Protein AF-A0A445EVV3-F1 (afdb_monomer)

Mean predicted aligned error: 22.55 Å

Foldseek 3Di:
DDDDDDDPDPPPPDPPPDCDVVNVVVVVVLVVVQVVVVCDDPNDRDPVSVVCVVVVVPPPPPPPPPPPPDDPDDDPPPDDDDDDDDDDDDDDDDPPDDDVVVVVVVVVVVVVVVVVVVVVVVVVVVVVVVVVVVVVVVVVVVVVVVVVVVVVVVVVVVVVVVVVVVVVVVVVVVVVVVVVVVVVVVVPPPPPQDLVNLLVVLVVVVPDPVCSVVSSVVVPPDPVPD

pLDDT: mean 71.68, std 22.66, range [28.17, 97.94]

Radius of gyration: 48.54 Å; Cα contacts (8 Å, |Δi|>4): 22; chains: 1; bounding box: 100×56×133 Å

Solvent-accessible surface area (backbone atoms only — not comparable to full-atom values): 14262 Å² total; per-residue (Å²): 137,85,84,84,76,78,82,78,78,82,84,80,84,81,88,76,88,67,86,43,73,68,57,51,51,53,52,50,50,52,54,51,50,48,58,73,70,59,52,52,66,90,88,41,74,44,75,66,52,60,53,49,58,61,58,61,61,65,75,73,67,67,81,78,79,73,80,76,74,86,70,88,78,75,81,89,76,86,72,84,82,90,83,80,86,84,78,94,67,96,72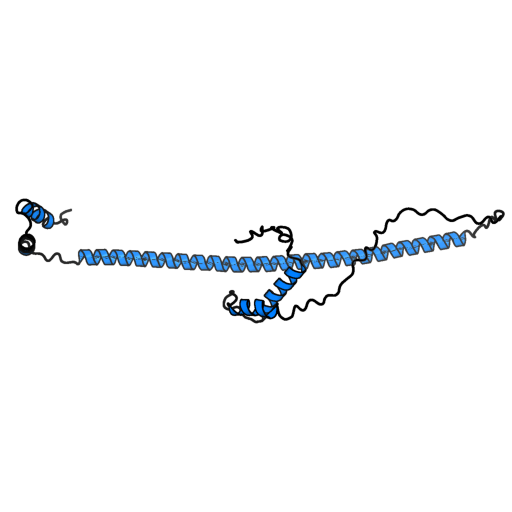,80,88,75,86,74,78,73,61,68,65,62,55,52,52,52,52,50,52,52,48,52,54,50,54,50,52,52,52,54,51,49,53,52,49,51,56,50,50,53,52,52,50,51,52,52,50,52,50,52,55,50,52,50,56,51,50,54,52,52,51,54,51,50,54,52,52,53,53,51,48,54,54,51,54,53,50,53,51,54,51,51,53,51,51,53,51,50,53,52,50,49,55,49,53,62,69,66,53,75,82,84,64,51,74,66,53,54,53,52,49,48,58,74,69,62,54,55,77,90,51,38,63,58,53,50,56,56,76,63,59,70,81,82,83,116

Secondary structure (DSSP, 8-state):
-----------SSSS-----HHHHHHHHHHHHHHHHTT-EETTEE-HHHHHHHHHHTTTS------------PPP------------------------HHHHHHHHHHHHHHHHHHHHHHHHHHHHHHHHHHHHHHHHHHHHHHHHHHHHHHHHHHHHHHHHHHHHHHHHHHHHHHHHHHHHHHHHHS-----HHHHHHHHHHTT--HHHHHHHHHHHT--TT--

Organism: Arachis hypogaea (NCBI:txid3818)

Sequence (226 aa):
MPKKMAFQGDTSIKDNLRWTEEMDAAFLDALIEECSKRNRVDGTFITTAYVNGFECEWNDWQPTTHSTSFVAEESPDLGNSNQSNGTQGNHRGSKRKAPMSGLFDADMERMSKGIQGLTDMLKDGNNYYDKSLDITSKQALTAERQAETIEKQVMLAERQVLIVEEQIQVAKIQAQAVERGITFLEQSRARIYSENDVYNELKKLGVVKEIFWSCYRFLYRDERAK

Structure (mmCIF, N/CA/C/O backbone):
data_AF-A0A445EVV3-F1
#
_entry.id   AF-A0A445EVV3-F1
#
loop_
_atom_site.group_PDB
_atom_site.id
_atom_site.type_symbol
_atom_site.label_atom_id
_atom_site.label_alt_id
_atom_site.label_comp_id
_atom_site.label_asym_id
_atom_site.label_entity_id
_atom_site.label_seq_id
_atom_site.pdbx_PDB_ins_code
_atom_site.Cartn_x
_atom_site.Cartn_y
_atom_site.Cartn_z
_atom_site.occupancy
_atom_site.B_iso_or_equiv
_atom_site.auth_seq_id
_atom_site.auth_comp_id
_atom_site.auth_asym_id
_atom_site.auth_atom_id
_atom_site.pdbx_PDB_model_num
ATOM 1 N N . MET A 1 1 ? -35.847 -42.399 -28.436 1.00 38.97 1 MET A N 1
ATOM 2 C CA . MET A 1 1 ? -34.442 -42.858 -28.499 1.00 38.97 1 MET A CA 1
ATOM 3 C C . MET A 1 1 ? -33.547 -41.654 -28.752 1.00 38.97 1 MET A C 1
ATOM 5 O O . MET A 1 1 ? -33.686 -41.067 -29.817 1.00 38.97 1 MET A O 1
ATOM 9 N N . PRO A 1 2 ? -32.697 -41.228 -27.806 1.00 37.28 2 PRO A N 1
ATOM 10 C CA . PRO A 1 2 ? -31.764 -40.137 -28.051 1.00 37.28 2 PRO A CA 1
ATOM 11 C C . PRO A 1 2 ? -30.450 -40.686 -28.623 1.00 37.28 2 PRO A C 1
ATOM 13 O O . PRO A 1 2 ? -29.825 -41.577 -28.048 1.00 37.28 2 PRO A O 1
ATOM 16 N N . LYS A 1 3 ? -30.040 -40.157 -29.779 1.00 45.31 3 LYS A N 1
ATOM 17 C CA . LYS A 1 3 ? -28.716 -40.388 -30.365 1.00 45.31 3 LYS A CA 1
ATOM 18 C C . LYS A 1 3 ? -27.689 -39.657 -29.495 1.00 45.31 3 LYS A C 1
ATOM 20 O O . LYS A 1 3 ? -27.696 -38.434 -29.416 1.00 45.31 3 LYS A O 1
ATOM 25 N N . LYS A 1 4 ? -26.832 -40.426 -28.828 1.00 42.56 4 LYS A N 1
ATOM 26 C CA . LYS A 1 4 ? -25.660 -39.959 -28.084 1.00 42.56 4 LYS A CA 1
ATOM 27 C C . LYS A 1 4 ? -24.643 -39.431 -29.103 1.00 42.56 4 LYS A C 1
ATOM 29 O O . LYS A 1 4 ? -23.998 -40.230 -29.775 1.00 42.56 4 LYS A O 1
ATOM 34 N N . MET A 1 5 ? -24.545 -38.114 -29.271 1.00 44.03 5 MET A N 1
ATOM 35 C CA . MET A 1 5 ? -23.417 -37.511 -29.983 1.00 44.03 5 MET A CA 1
ATOM 36 C C . MET A 1 5 ? -22.302 -37.266 -28.973 1.00 44.03 5 MET A C 1
ATOM 38 O O . MET A 1 5 ? -22.495 -36.595 -27.961 1.00 44.03 5 MET A O 1
ATOM 42 N N . ALA A 1 6 ? -21.176 -37.929 -29.215 1.00 39.84 6 ALA A N 1
ATOM 43 C CA . ALA A 1 6 ? -19.968 -37.809 -28.428 1.00 39.84 6 ALA A CA 1
ATOM 44 C C . ALA A 1 6 ? -19.441 -36.373 -28.511 1.00 39.84 6 ALA A C 1
ATOM 46 O O . ALA A 1 6 ? -19.349 -35.790 -29.589 1.00 39.84 6 ALA A O 1
ATOM 47 N N . PHE A 1 7 ? -19.105 -35.829 -27.348 1.00 37.31 7 PHE A N 1
ATOM 48 C CA . PHE A 1 7 ? -18.349 -34.601 -27.192 1.00 37.31 7 PHE A CA 1
ATOM 49 C C . PHE A 1 7 ? -16.914 -34.897 -27.648 1.00 37.31 7 PHE A C 1
ATOM 51 O O . PHE A 1 7 ? -16.114 -35.437 -26.884 1.00 37.31 7 PHE A O 1
ATOM 58 N N . GLN A 1 8 ? -16.616 -34.635 -28.921 1.00 39.38 8 GLN A N 1
ATOM 59 C CA . GLN A 1 8 ? -15.243 -34.571 -29.402 1.00 39.38 8 GLN A CA 1
ATOM 60 C C . GLN A 1 8 ? -14.681 -33.257 -28.852 1.00 39.38 8 GLN A C 1
ATOM 62 O O . GLN A 1 8 ? -15.037 -32.174 -29.309 1.00 39.38 8 GLN A O 1
ATOM 67 N N . GLY A 1 9 ? -13.904 -33.351 -27.776 1.00 37.78 9 GLY A N 1
ATOM 68 C CA . GLY A 1 9 ? -13.177 -32.209 -27.255 1.00 37.78 9 GLY A CA 1
ATOM 69 C C . GLY A 1 9 ? -12.113 -31.799 -28.261 1.00 37.78 9 GLY A C 1
ATOM 70 O O . GLY A 1 9 ? -11.057 -32.421 -28.310 1.00 37.78 9 GLY A O 1
ATOM 71 N N . ASP A 1 10 ? -12.362 -30.725 -29.006 1.00 41.31 10 ASP A N 1
ATOM 72 C CA . ASP A 1 10 ? -11.294 -29.943 -29.628 1.00 41.31 10 ASP A CA 1
ATOM 73 C C . ASP A 1 10 ? -10.604 -29.119 -28.531 1.00 41.31 10 ASP A C 1
ATOM 75 O O . ASP A 1 10 ? -10.700 -27.896 -28.433 1.00 41.31 10 ASP A O 1
ATOM 79 N N . THR A 1 11 ? -9.915 -29.817 -27.630 1.00 50.28 11 THR A N 1
ATOM 80 C CA . THR A 1 11 ? -8.940 -29.222 -26.719 1.00 50.28 11 THR A CA 1
ATOM 81 C C . THR A 1 11 ? -7.622 -29.089 -27.471 1.00 50.28 11 THR A C 1
ATOM 83 O O . THR A 1 11 ? -6.703 -29.877 -27.262 1.00 50.28 11 THR A O 1
ATOM 86 N N . SER A 1 12 ? -7.536 -28.150 -28.416 1.00 51.56 12 SER A N 1
ATOM 87 C CA . SER A 1 12 ? -6.250 -27.860 -29.071 1.00 51.56 12 SER A CA 1
ATOM 88 C C . SER A 1 12 ? -6.103 -26.441 -29.633 1.00 51.56 12 SER A C 1
ATOM 90 O O . SER A 1 12 ? -5.213 -26.184 -30.432 1.00 51.56 12 SER A O 1
ATOM 92 N N . ILE A 1 13 ? -6.941 -25.486 -29.215 1.00 50.12 13 ILE A N 1
ATOM 93 C CA . ILE A 1 13 ? -6.747 -24.060 -29.548 1.00 50.12 13 ILE A CA 1
ATOM 94 C C . ILE A 1 13 ? -7.147 -23.193 -28.346 1.00 50.12 13 ILE A C 1
ATOM 96 O O . ILE A 1 13 ? -8.030 -22.347 -28.437 1.00 50.12 13 ILE A O 1
ATOM 100 N N . LYS A 1 14 ? -6.581 -23.459 -27.164 1.00 50.00 14 LYS A N 1
ATOM 101 C CA . LYS A 1 14 ? -6.832 -22.619 -25.976 1.00 50.00 14 LYS A CA 1
ATOM 102 C C . LYS A 1 14 ? -5.596 -22.000 -25.334 1.00 50.00 14 LYS A C 1
ATOM 104 O O . LYS A 1 14 ? -5.765 -21.105 -24.519 1.00 50.00 14 LYS A O 1
ATOM 109 N N . ASP A 1 15 ? -4.390 -22.344 -25.782 1.00 52.28 15 ASP A N 1
ATOM 110 C CA . ASP A 1 15 ? -3.184 -22.009 -25.014 1.00 52.28 15 ASP A CA 1
ATOM 111 C C . ASP A 1 15 ? -2.151 -21.169 -25.774 1.00 52.28 15 ASP A C 1
ATOM 113 O O . ASP A 1 15 ? -0.963 -21.352 -25.561 1.00 52.28 15 ASP A O 1
ATOM 117 N N . ASN A 1 16 ? -2.554 -20.232 -26.642 1.00 53.59 16 ASN A N 1
ATOM 118 C CA . ASN A 1 16 ? -1.587 -19.314 -27.273 1.00 53.59 16 ASN A CA 1
ATOM 119 C C . ASN A 1 16 ? -2.042 -17.844 -27.348 1.00 53.59 16 ASN A C 1
ATOM 121 O O . ASN A 1 16 ? -1.585 -17.106 -28.217 1.00 53.59 16 ASN A O 1
ATOM 125 N N . LEU A 1 17 ? -2.888 -17.373 -26.426 1.00 55.44 17 LEU A N 1
ATOM 126 C CA . LEU A 1 17 ? -3.023 -15.929 -26.185 1.00 55.44 17 LEU A CA 1
ATOM 127 C C . LEU A 1 17 ? -1.813 -15.462 -25.368 1.00 55.44 17 LEU A C 1
ATOM 129 O O . LEU A 1 17 ? -1.869 -15.303 -24.151 1.00 55.44 17 LEU A O 1
ATOM 133 N N . ARG A 1 18 ? -0.675 -15.318 -26.052 1.00 60.75 18 ARG A N 1
ATOM 134 C CA . ARG A 1 18 ? 0.481 -14.616 -25.499 1.00 60.75 18 ARG A CA 1
ATOM 135 C C . ARG A 1 18 ? 0.190 -13.128 -25.607 1.00 60.75 18 ARG A C 1
ATOM 137 O O . ARG A 1 18 ? -0.011 -12.630 -26.708 1.00 60.75 18 ARG A O 1
ATOM 144 N N . TRP A 1 19 ? 0.171 -12.458 -24.461 1.00 55.28 19 TRP A N 1
ATOM 145 C CA . TRP A 1 19 ? 0.187 -11.002 -24.364 1.00 55.28 19 TRP A CA 1
ATOM 146 C C . TRP A 1 19 ? 1.309 -10.470 -25.262 1.00 55.28 19 TRP A C 1
ATOM 148 O O . TRP A 1 19 ? 2.474 -10.830 -25.065 1.00 55.28 19 TRP A O 1
ATOM 158 N N . THR A 1 20 ? 0.961 -9.720 -26.303 1.00 70.06 20 THR A N 1
ATOM 159 C CA . THR A 1 20 ? 1.952 -9.119 -27.200 1.00 70.06 20 THR A CA 1
ATOM 160 C C . THR A 1 20 ? 2.382 -7.766 -26.647 1.00 70.06 20 THR A C 1
ATOM 162 O O . THR A 1 20 ? 1.644 -7.125 -25.903 1.00 70.06 20 THR A O 1
ATOM 165 N N . GLU A 1 21 ? 3.581 -7.311 -27.004 1.00 64.50 21 GLU A N 1
ATOM 166 C CA . GLU A 1 21 ? 4.061 -5.973 -26.617 1.00 64.50 21 GLU A CA 1
ATOM 167 C C . GLU A 1 21 ? 3.134 -4.866 -27.144 1.00 64.50 21 GLU A C 1
ATOM 169 O O . GLU A 1 21 ? 2.972 -3.827 -26.515 1.00 64.50 21 GLU A O 1
ATOM 174 N N . GLU A 1 22 ? 2.451 -5.126 -28.259 1.00 66.06 22 GLU A N 1
ATOM 175 C CA . GLU A 1 22 ? 1.433 -4.244 -28.830 1.00 66.06 22 GLU A CA 1
ATOM 176 C C . GLU A 1 22 ? 0.169 -4.177 -27.959 1.00 66.06 22 GLU A C 1
ATOM 178 O O . GLU A 1 22 ? -0.385 -3.096 -27.771 1.00 66.06 22 GLU A O 1
ATOM 183 N N . MET A 1 23 ? -0.259 -5.305 -27.374 1.00 74.81 23 MET A N 1
ATOM 184 C CA . MET A 1 23 ? -1.349 -5.332 -26.388 1.00 74.81 23 MET A CA 1
ATOM 185 C C . MET A 1 23 ? -0.952 -4.593 -25.107 1.00 74.81 23 MET A C 1
ATOM 187 O O . MET A 1 23 ? -1.781 -3.909 -24.514 1.00 74.81 23 MET A O 1
ATOM 191 N N . ASP A 1 24 ? 0.316 -4.697 -24.700 1.00 75.19 24 ASP A N 1
ATOM 192 C CA . ASP A 1 24 ? 0.836 -4.000 -23.524 1.00 75.19 24 ASP A CA 1
ATOM 193 C C . ASP A 1 24 ? 0.872 -2.482 -23.732 1.00 75.19 24 ASP A C 1
ATOM 195 O O . ASP A 1 24 ? 0.381 -1.726 -22.897 1.00 75.19 24 ASP A O 1
ATOM 199 N N . ALA A 1 25 ? 1.368 -2.035 -24.888 1.00 70.88 25 ALA A N 1
ATOM 200 C CA . ALA A 1 25 ? 1.388 -0.625 -25.258 1.00 70.88 25 ALA A CA 1
ATOM 201 C C . ALA A 1 25 ? -0.030 -0.040 -25.339 1.00 70.88 25 ALA A C 1
ATOM 203 O O . ALA A 1 25 ? -0.296 0.999 -24.740 1.00 70.88 25 ALA A O 1
ATOM 204 N N . ALA A 1 26 ? -0.961 -0.743 -25.995 1.00 71.69 26 ALA A N 1
ATOM 205 C CA . ALA A 1 26 ? -2.350 -0.303 -26.106 1.00 71.69 26 ALA A CA 1
ATOM 206 C C . ALA A 1 26 ? -3.049 -0.222 -24.737 1.00 71.69 26 ALA A C 1
ATOM 208 O O . ALA A 1 26 ? -3.780 0.729 -24.459 1.00 71.69 26 ALA A O 1
ATOM 209 N N . PHE A 1 27 ? -2.785 -1.185 -23.850 1.00 75.06 27 PHE A N 1
ATOM 210 C CA . PHE A 1 27 ? -3.336 -1.190 -22.498 1.00 75.06 27 PHE A CA 1
ATOM 211 C C . PHE A 1 27 ? -2.772 -0.050 -21.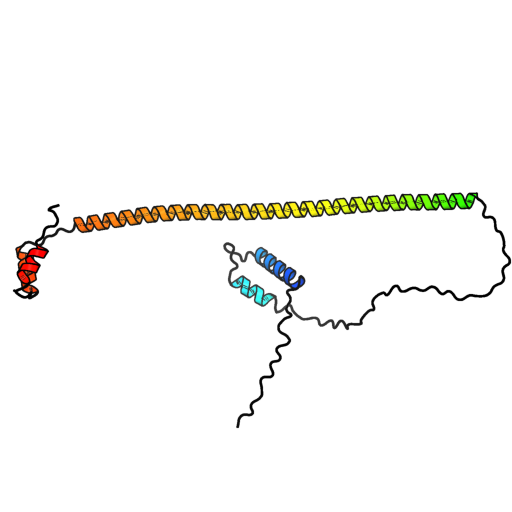637 1.00 75.06 27 PHE A C 1
ATOM 213 O O . PHE A 1 27 ? -3.513 0.611 -20.905 1.00 75.06 27 PHE A O 1
ATOM 220 N N . LEU A 1 28 ? -1.468 0.218 -21.739 1.00 78.50 28 LEU A N 1
ATOM 221 C CA . LEU A 1 28 ? -0.821 1.326 -21.038 1.00 78.50 28 LEU A CA 1
ATOM 222 C C . LEU A 1 28 ? -1.315 2.684 -21.546 1.00 78.50 28 LEU A C 1
ATOM 224 O O . LEU A 1 28 ? -1.622 3.553 -20.728 1.00 78.50 28 LEU A O 1
ATOM 228 N N . ASP A 1 29 ? -1.469 2.849 -22.858 1.00 75.00 29 ASP A N 1
ATOM 229 C CA . ASP A 1 29 ? -1.995 4.077 -23.455 1.00 75.00 29 ASP A CA 1
ATOM 230 C C . ASP A 1 29 ? -3.448 4.331 -23.027 1.00 75.00 29 ASP A C 1
ATOM 232 O O . ASP A 1 29 ? -3.777 5.443 -22.607 1.00 75.00 29 ASP A O 1
ATOM 236 N N . ALA A 1 30 ? -4.291 3.292 -22.993 1.00 69.94 30 ALA A N 1
ATOM 237 C CA . ALA A 1 30 ? -5.662 3.385 -22.488 1.00 69.94 30 ALA A CA 1
ATOM 238 C C . ALA A 1 30 ? -5.711 3.787 -21.000 1.00 69.94 30 ALA A C 1
ATOM 240 O O . ALA A 1 30 ? -6.517 4.632 -20.592 1.00 69.94 30 ALA A O 1
ATOM 241 N N . LEU A 1 31 ? -4.812 3.239 -20.172 1.00 69.25 31 LEU A N 1
ATOM 242 C CA . LEU A 1 31 ? -4.709 3.612 -18.758 1.00 69.25 31 LEU A CA 1
ATOM 243 C C . LEU A 1 31 ? -4.242 5.059 -18.570 1.00 69.25 31 LEU A C 1
ATOM 245 O O . LEU A 1 31 ? -4.738 5.747 -17.672 1.00 69.25 31 LEU A O 1
ATOM 249 N N . ILE A 1 32 ? -3.306 5.531 -19.395 1.00 72.38 32 ILE A N 1
ATOM 250 C CA . ILE A 1 32 ? -2.818 6.915 -19.382 1.00 72.38 32 ILE A CA 1
ATOM 251 C C . ILE A 1 32 ? -3.933 7.873 -19.823 1.00 72.38 32 ILE A C 1
ATOM 253 O O . ILE A 1 32 ? -4.143 8.912 -19.187 1.00 72.38 32 ILE A O 1
ATOM 257 N N . GLU A 1 33 ? -4.697 7.513 -20.852 1.00 69.00 33 GLU A N 1
ATOM 258 C CA . GLU A 1 33 ? -5.806 8.324 -21.347 1.00 69.00 33 GLU A CA 1
ATOM 259 C C . GLU A 1 33 ? -6.918 8.465 -20.294 1.00 69.00 33 GLU A C 1
ATOM 261 O O . GLU A 1 33 ? -7.370 9.580 -20.015 1.00 69.00 33 GLU A O 1
ATOM 266 N N . GLU A 1 34 ? -7.292 7.387 -19.601 1.00 63.00 34 GLU A N 1
ATOM 267 C CA . GLU A 1 34 ? -8.275 7.451 -18.509 1.00 63.00 34 GLU A CA 1
ATOM 268 C C . GLU A 1 34 ? -7.762 8.226 -17.279 1.00 63.00 34 GLU A C 1
ATOM 270 O O . GLU A 1 34 ? -8.547 8.867 -16.571 1.00 63.00 34 GLU A O 1
ATOM 275 N N . CYS A 1 35 ? -6.444 8.262 -17.036 1.00 59.28 35 C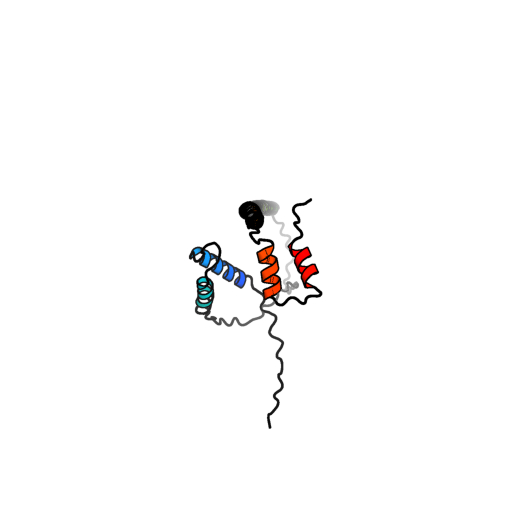YS A N 1
ATOM 276 C CA . CYS A 1 35 ? -5.865 9.178 -16.042 1.00 59.28 35 CYS A CA 1
ATOM 277 C C . CYS A 1 35 ? -6.071 10.641 -16.439 1.00 59.28 35 CYS A C 1
ATOM 279 O O . CYS A 1 35 ? -6.417 11.471 -15.594 1.00 59.28 35 CYS A O 1
ATOM 281 N N . SER A 1 36 ? -5.860 10.953 -17.720 1.00 62.12 36 SER A N 1
ATOM 282 C CA . SER A 1 36 ? -5.966 12.312 -18.258 1.00 62.12 36 SER A CA 1
ATOM 283 C C . SER A 1 36 ? -7.408 12.835 -18.260 1.00 62.12 36 SER A C 1
ATOM 285 O O . SER A 1 36 ? -7.636 14.019 -18.011 1.00 62.12 36 SER A O 1
ATOM 287 N N . LYS A 1 37 ? -8.392 11.936 -18.411 1.00 62.97 37 LYS A N 1
ATOM 288 C CA . LYS A 1 37 ? -9.833 12.234 -18.329 1.00 62.97 37 LYS A CA 1
ATOM 289 C C . LYS A 1 37 ? -10.328 12.514 -16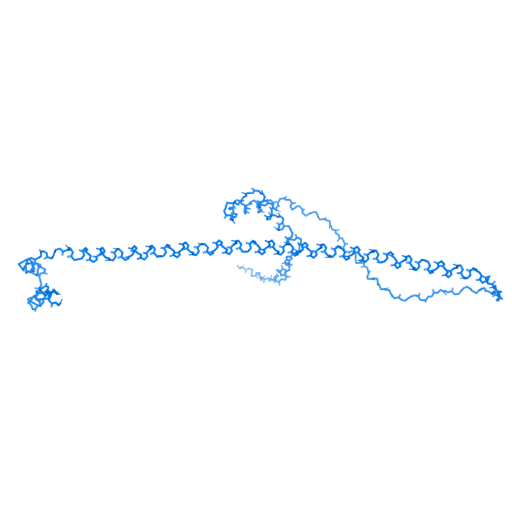.903 1.00 62.97 37 LYS A C 1
ATOM 291 O O . LYS A 1 37 ? -11.501 12.819 -16.711 1.00 62.97 37 LYS A O 1
ATOM 296 N N . ARG A 1 38 ? -9.442 12.465 -15.894 1.00 54.75 38 ARG A N 1
ATOM 297 C CA . ARG A 1 38 ? -9.728 12.774 -14.479 1.00 54.75 38 ARG A CA 1
ATOM 298 C C . ARG A 1 38 ? -10.879 11.939 -13.891 1.00 54.75 38 ARG A C 1
ATOM 300 O O . ARG A 1 38 ? -11.492 12.345 -12.908 1.00 54.75 38 ARG A O 1
ATOM 307 N N . ASN A 1 39 ? -11.107 10.730 -14.412 1.00 51.91 39 ASN A N 1
ATOM 308 C CA . ASN A 1 39 ? -12.051 9.734 -13.874 1.00 51.91 39 ASN A CA 1
ATOM 309 C C . ASN A 1 39 ? -11.510 9.005 -12.629 1.00 51.91 39 ASN A C 1
ATOM 311 O O . ASN A 1 39 ? -11.837 7.849 -12.350 1.00 51.91 39 ASN A O 1
ATOM 315 N N . ARG A 1 40 ? -10.655 9.689 -11.866 1.00 53.03 40 ARG A N 1
ATOM 316 C CA . ARG A 1 40 ? -10.054 9.196 -10.633 1.00 53.03 40 ARG A CA 1
ATOM 317 C C . ARG A 1 40 ? -10.523 10.088 -9.497 1.00 53.03 40 ARG A C 1
ATOM 319 O O . ARG A 1 40 ? -10.050 11.214 -9.349 1.00 53.03 40 ARG A O 1
ATOM 326 N N . VAL A 1 41 ? -11.447 9.572 -8.695 1.00 43.91 41 VAL A N 1
ATOM 327 C CA . VAL A 1 41 ? -11.689 10.100 -7.353 1.00 43.91 41 VAL A CA 1
ATOM 328 C C . VAL A 1 41 ? -10.838 9.251 -6.417 1.00 43.91 41 VAL A C 1
ATOM 330 O O . VAL A 1 41 ? -11.000 8.037 -6.346 1.00 43.91 41 VAL A O 1
ATOM 333 N N . ASP A 1 42 ? -9.877 9.896 -5.759 1.00 44.66 42 ASP A N 1
ATOM 334 C CA . ASP A 1 42 ? -9.089 9.312 -4.666 1.00 44.66 42 ASP A CA 1
ATOM 335 C C . ASP A 1 42 ? -8.235 8.078 -5.033 1.00 44.66 42 ASP A C 1
ATOM 337 O O . ASP A 1 42 ? -8.089 7.126 -4.273 1.00 44.66 42 ASP A O 1
ATOM 341 N N . GLY A 1 43 ? -7.668 8.071 -6.246 1.00 53.28 43 GLY A N 1
ATOM 342 C CA . GLY A 1 43 ? -6.757 7.006 -6.689 1.00 53.28 43 GLY A CA 1
ATOM 343 C C . GLY A 1 43 ? -7.443 5.699 -7.098 1.00 53.28 43 GLY A C 1
ATOM 344 O O . GLY A 1 43 ? -6.753 4.762 -7.491 1.00 53.28 43 GLY A O 1
ATOM 345 N N . THR A 1 44 ? -8.778 5.653 -7.087 1.00 46.69 44 THR A N 1
ATOM 346 C CA . THR A 1 44 ? -9.565 4.503 -7.547 1.00 46.69 44 THR A CA 1
ATOM 347 C C . THR A 1 44 ? -10.360 4.889 -8.795 1.00 46.69 44 THR A C 1
ATOM 349 O O . THR A 1 44 ? -11.006 5.939 -8.838 1.00 46.69 44 THR A O 1
ATOM 352 N N . PHE A 1 45 ? -10.299 4.062 -9.841 1.00 53.06 45 PHE A N 1
ATOM 353 C CA . PHE A 1 45 ? -11.136 4.241 -11.026 1.00 53.06 45 PHE A CA 1
ATOM 354 C C . PHE A 1 45 ? -12.597 3.954 -10.664 1.00 53.06 45 PHE A C 1
ATOM 356 O O . PHE A 1 45 ? -12.918 2.896 -10.122 1.00 53.06 45 PHE A O 1
ATOM 363 N N . ILE A 1 46 ? -13.487 4.907 -10.936 1.00 51.00 46 ILE A N 1
ATOM 364 C CA . ILE A 1 46 ? -14.923 4.748 -10.674 1.00 51.00 46 ILE A CA 1
ATOM 365 C C . ILE A 1 46 ? -15.482 3.723 -11.676 1.00 51.00 46 ILE A C 1
ATOM 367 O O . ILE A 1 46 ? -14.976 3.606 -12.788 1.00 51.00 46 ILE A O 1
ATOM 371 N N . THR A 1 47 ? -16.537 2.984 -11.321 1.00 52.88 47 THR A N 1
ATOM 372 C CA . THR A 1 47 ? -17.161 1.935 -12.157 1.00 52.88 47 THR A CA 1
ATOM 373 C C . THR A 1 47 ? -17.486 2.388 -13.592 1.00 52.88 47 THR A C 1
ATOM 375 O O . THR A 1 47 ? -17.459 1.579 -14.512 1.00 52.88 47 THR A O 1
ATOM 378 N N . THR A 1 48 ? -17.713 3.685 -13.812 1.00 55.22 48 THR A N 1
ATOM 379 C CA . THR A 1 48 ? -17.891 4.297 -15.139 1.00 55.22 48 THR A CA 1
ATOM 380 C C . THR A 1 48 ? -16.645 4.233 -16.034 1.00 55.22 48 THR A C 1
ATOM 382 O O . THR A 1 48 ? -16.791 4.110 -17.243 1.00 55.22 48 THR A O 1
ATOM 385 N N . ALA A 1 49 ? -15.431 4.243 -15.476 1.00 51.06 49 ALA A N 1
ATOM 386 C CA . ALA A 1 49 ? -14.183 4.086 -16.233 1.00 51.06 49 ALA A CA 1
ATOM 387 C C . ALA A 1 49 ? -14.025 2.662 -16.800 1.00 51.06 49 ALA A C 1
ATOM 389 O O . ALA A 1 49 ? -13.557 2.489 -17.920 1.00 51.06 49 ALA A O 1
ATOM 390 N N . TYR A 1 50 ? -14.489 1.644 -16.065 1.00 52.59 50 TYR A N 1
ATOM 391 C CA . TYR A 1 50 ? -14.496 0.258 -16.545 1.00 52.59 50 TYR A CA 1
ATOM 392 C C . TYR A 1 50 ? -15.520 0.034 -17.665 1.00 52.59 50 TYR A C 1
ATOM 394 O O . TYR A 1 50 ? -15.233 -0.693 -18.608 1.00 52.59 50 TYR A O 1
ATOM 402 N N . VAL A 1 51 ? -16.693 0.674 -17.587 1.00 56.25 51 VAL A N 1
ATOM 403 C CA . VAL A 1 51 ? -17.729 0.590 -18.634 1.00 56.25 51 VAL A CA 1
ATOM 404 C C . VAL A 1 51 ? -17.275 1.302 -19.912 1.00 56.25 51 VAL A C 1
ATOM 406 O O . VAL A 1 51 ? -17.409 0.743 -20.994 1.00 56.25 51 VAL A O 1
ATOM 409 N N . ASN A 1 52 ? -16.645 2.475 -19.793 1.00 53.59 52 ASN A N 1
ATOM 410 C CA . ASN A 1 52 ? -16.116 3.204 -20.948 1.00 53.59 52 ASN A CA 1
ATOM 411 C C . ASN A 1 52 ? -14.924 2.486 -21.604 1.00 53.59 52 ASN A C 1
ATOM 413 O O . ASN A 1 52 ? -14.844 2.450 -22.827 1.00 53.59 52 ASN A O 1
ATOM 417 N N . GLY A 1 53 ? -14.028 1.874 -20.819 1.00 51.97 53 GLY A N 1
ATOM 418 C CA . GLY A 1 53 ? -12.938 1.050 -21.359 1.00 51.97 53 GLY A CA 1
ATOM 419 C C . GLY A 1 53 ? -13.451 -0.167 -22.136 1.00 51.97 53 GLY 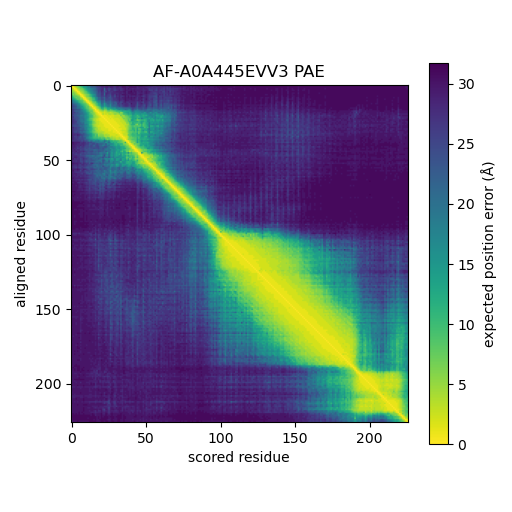A C 1
ATOM 420 O O . GLY A 1 53 ? -12.891 -0.522 -23.164 1.00 51.97 53 GLY A O 1
ATOM 421 N N . PHE A 1 54 ? -14.570 -0.753 -21.700 1.00 49.56 54 PHE A N 1
ATOM 422 C CA . PHE A 1 54 ? -15.186 -1.898 -22.374 1.00 49.56 54 PHE A CA 1
ATOM 423 C C . PHE A 1 54 ? -16.004 -1.507 -23.623 1.00 49.56 54 PHE A C 1
ATOM 425 O O . PHE A 1 54 ? -16.075 -2.289 -24.569 1.00 49.56 54 PHE A O 1
ATOM 432 N N . GLU A 1 55 ? -16.617 -0.314 -23.655 1.00 46.22 55 GLU A N 1
ATOM 433 C CA . GLU A 1 55 ? -17.442 0.156 -24.787 1.00 46.22 55 GLU A CA 1
ATOM 434 C C . GLU A 1 55 ? -16.652 0.874 -25.899 1.00 46.22 55 GLU A C 1
ATOM 436 O O . GLU A 1 55 ? -17.047 0.798 -27.067 1.00 46.22 55 GLU A O 1
ATOM 441 N N . CYS A 1 56 ? -15.536 1.542 -25.578 1.00 47.47 56 CYS A N 1
ATOM 442 C CA . CYS A 1 56 ? -14.703 2.234 -26.571 1.00 47.47 56 CYS A CA 1
ATOM 443 C C . CYS A 1 56 ? -13.845 1.264 -27.406 1.00 47.47 56 CYS A C 1
ATOM 445 O O . CYS A 1 56 ? -13.609 1.521 -28.583 1.00 47.47 56 CYS A O 1
ATOM 447 N N . GLU A 1 57 ? -13.411 0.136 -26.831 1.00 43.16 57 GLU A N 1
ATOM 448 C CA . GLU A 1 57 ? -12.456 -0.788 -27.469 1.00 43.16 57 GLU A CA 1
ATOM 449 C C . GLU A 1 57 ? -13.102 -1.738 -28.498 1.00 43.16 57 GLU A C 1
ATOM 451 O O . GLU A 1 57 ? -12.431 -2.239 -29.398 1.00 43.16 57 GLU A O 1
ATOM 456 N N . TRP A 1 58 ? -14.420 -1.957 -28.428 1.00 43.78 58 TRP A N 1
ATOM 457 C CA . TRP A 1 58 ? -15.104 -2.925 -29.300 1.00 43.78 58 TRP A CA 1
ATOM 458 C C . TRP A 1 58 ? -15.718 -2.347 -30.582 1.00 43.78 58 TRP A C 1
ATOM 460 O O . TRP A 1 58 ? -16.035 -3.117 -31.487 1.00 43.78 58 TRP A O 1
ATOM 470 N N . ASN A 1 59 ? -15.886 -1.024 -30.697 1.00 45.75 59 ASN A N 1
ATOM 471 C CA . ASN A 1 59 ? -16.552 -0.419 -31.862 1.00 45.75 59 ASN A CA 1
ATOM 472 C C . ASN A 1 59 ? -15.589 0.105 -32.944 1.00 45.75 59 ASN A C 1
ATOM 474 O O . ASN A 1 59 ? -15.997 0.185 -34.102 1.00 45.75 59 ASN A O 1
ATOM 478 N N . ASP A 1 60 ? -14.324 0.381 -32.604 1.00 40.88 60 ASP A N 1
ATOM 479 C CA . ASP A 1 60 ? -13.288 0.793 -33.573 1.00 40.88 60 ASP A CA 1
ATOM 480 C C . ASP A 1 60 ? -12.449 -0.381 -34.110 1.00 40.88 60 ASP A C 1
ATOM 482 O O . ASP A 1 60 ? -11.729 -0.238 -35.100 1.00 40.88 60 ASP A O 1
ATOM 486 N N . TRP A 1 61 ? -12.591 -1.579 -33.530 1.00 42.56 61 TRP A N 1
ATOM 487 C CA . TRP A 1 61 ? -11.994 -2.811 -34.050 1.00 42.56 61 TRP A CA 1
ATOM 488 C C . TRP A 1 61 ? -12.785 -3.337 -35.261 1.00 42.56 61 TRP A C 1
ATOM 490 O O . TRP A 1 61 ? -13.470 -4.357 -35.217 1.00 42.56 61 TRP A O 1
ATOM 500 N N . GLN A 1 62 ? -12.679 -2.640 -36.392 1.00 36.28 62 GLN A N 1
ATOM 501 C CA . GLN A 1 62 ? -12.846 -3.285 -37.691 1.00 36.28 62 GLN A CA 1
ATOM 502 C C . GLN A 1 62 ? -11.518 -3.973 -38.026 1.00 36.28 62 GLN A C 1
ATOM 504 O O . GLN A 1 62 ? -10.528 -3.276 -38.251 1.00 36.28 62 GLN A O 1
ATOM 509 N N . PRO A 1 63 ? -11.449 -5.316 -38.093 1.00 35.25 63 PRO A N 1
ATOM 510 C CA . PRO A 1 63 ? -10.265 -5.963 -38.621 1.00 35.25 63 PRO A CA 1
ATOM 511 C C . PRO A 1 63 ? -10.218 -5.643 -40.114 1.00 35.25 63 PRO A C 1
ATOM 513 O O . PRO A 1 63 ? -10.934 -6.250 -40.913 1.00 35.25 63 PRO A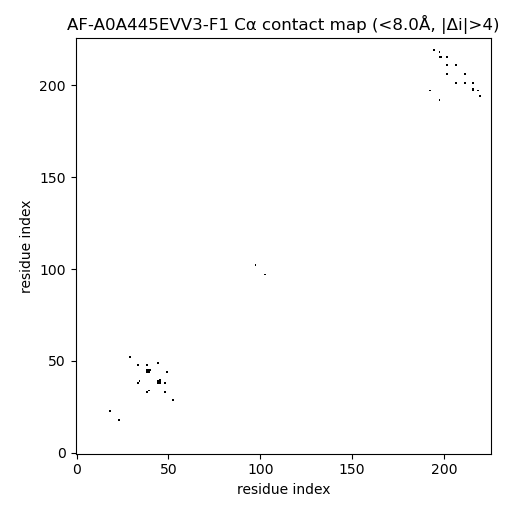 O 1
ATOM 516 N N . THR A 1 64 ? -9.389 -4.683 -40.523 1.00 33.72 64 THR A N 1
ATOM 517 C CA . THR A 1 64 ? -9.000 -4.602 -41.925 1.00 33.72 64 THR A CA 1
ATOM 518 C C . THR A 1 64 ? -8.187 -5.850 -42.222 1.00 33.72 64 THR A C 1
ATOM 520 O O . THR A 1 64 ? -7.005 -5.971 -41.907 1.00 33.72 64 THR A O 1
ATOM 523 N N . THR A 1 65 ? -8.865 -6.833 -42.808 1.00 37.12 65 THR A N 1
ATOM 524 C CA . THR A 1 65 ? -8.264 -8.030 -43.377 1.00 37.12 65 THR A CA 1
ATOM 525 C C . THR A 1 65 ? -7.390 -7.615 -44.555 1.00 37.12 65 THR A C 1
ATOM 527 O O . THR A 1 65 ? -7.786 -7.712 -45.716 1.00 37.12 65 THR A O 1
ATOM 530 N N . HIS A 1 66 ? -6.183 -7.137 -44.279 1.00 30.00 66 HIS A N 1
ATOM 531 C CA . HIS A 1 66 ? -5.101 -7.228 -45.240 1.00 30.00 66 HIS A CA 1
ATOM 532 C C . HIS A 1 66 ? -4.601 -8.666 -45.132 1.00 30.00 66 HIS A C 1
ATOM 534 O O . HIS A 1 66 ? -3.789 -9.003 -44.274 1.00 30.00 66 HIS A O 1
ATOM 540 N N . SER A 1 67 ? -5.170 -9.551 -45.953 1.00 38.28 67 SER A N 1
ATOM 541 C CA . SER A 1 67 ? -4.575 -10.856 -46.218 1.00 38.28 67 SER A CA 1
ATOM 542 C C . SER A 1 67 ? -3.176 -10.633 -46.784 1.00 38.28 67 SER A C 1
ATOM 544 O O . SER A 1 67 ? -3.004 -10.481 -47.991 1.00 38.28 67 SER A O 1
ATOM 546 N N . THR A 1 68 ? -2.169 -10.608 -45.918 1.00 30.95 68 THR A N 1
ATOM 547 C CA . THR A 1 68 ? -0.778 -10.716 -46.341 1.00 30.95 68 THR A CA 1
ATOM 548 C C . THR A 1 68 ? -0.534 -12.192 -46.604 1.00 30.95 68 THR A C 1
ATOM 550 O O . THR A 1 68 ? -0.339 -12.989 -45.688 1.00 30.95 68 THR A O 1
ATOM 553 N N . SER A 1 69 ? -0.640 -12.580 -47.873 1.00 32.94 69 SER A N 1
ATOM 554 C CA . SER A 1 69 ? -0.201 -13.890 -48.328 1.00 32.94 69 SER A CA 1
ATOM 555 C C . SER A 1 69 ? 1.264 -14.066 -47.941 1.00 32.94 69 SER A C 1
ATOM 557 O O . SER A 1 69 ? 2.128 -13.321 -48.403 1.00 32.94 69 SER A O 1
ATOM 559 N N . PHE A 1 70 ? 1.526 -15.056 -47.097 1.00 28.17 70 PHE A N 1
ATOM 560 C CA . PHE A 1 70 ? 2.850 -15.601 -46.861 1.00 28.17 70 PHE A CA 1
ATOM 561 C C . PHE A 1 70 ? 3.422 -16.088 -48.199 1.00 28.17 70 PHE A C 1
ATOM 563 O O . PHE A 1 70 ? 3.050 -17.150 -48.697 1.00 28.17 70 PHE A O 1
ATOM 570 N N . VAL A 1 71 ? 4.299 -15.289 -48.800 1.00 36.72 71 VAL A N 1
ATOM 571 C CA . VAL A 1 71 ? 5.317 -15.799 -49.713 1.00 36.72 71 VAL A CA 1
ATOM 572 C C . VAL A 1 71 ? 6.557 -15.945 -48.851 1.00 36.72 71 VAL A C 1
ATOM 574 O O . VAL A 1 71 ? 7.054 -14.964 -48.303 1.00 36.72 71 VAL A O 1
ATOM 577 N N . ALA A 1 72 ? 6.991 -17.188 -48.667 1.00 40.94 72 ALA A N 1
ATOM 578 C CA . ALA A 1 72 ? 8.279 -17.496 -48.079 1.00 40.94 72 ALA A CA 1
ATOM 579 C C . ALA A 1 72 ? 9.359 -16.872 -48.970 1.00 40.94 72 ALA A C 1
ATOM 581 O O . ALA A 1 72 ? 9.684 -17.429 -50.017 1.00 40.94 72 ALA A O 1
ATOM 582 N N . GLU A 1 73 ? 9.868 -15.701 -48.588 1.00 30.91 73 GLU A N 1
ATOM 583 C CA . GLU A 1 73 ? 11.154 -15.249 -49.098 1.00 30.91 73 GLU A CA 1
ATOM 584 C C . GLU A 1 73 ? 12.271 -15.951 -48.332 1.00 30.91 73 GLU A C 1
ATOM 586 O O . GLU A 1 73 ? 12.266 -16.119 -47.112 1.00 30.91 73 GLU A O 1
ATOM 591 N N . GLU A 1 74 ? 13.172 -16.448 -49.154 1.00 34.34 74 GLU A N 1
ATOM 592 C CA . GLU A 1 74 ? 14.196 -17.433 -48.915 1.00 34.34 74 GLU A CA 1
ATOM 593 C C . GLU A 1 74 ? 15.373 -16.815 -48.147 1.00 34.34 74 GLU A C 1
ATOM 595 O O . GLU A 1 74 ? 15.755 -15.661 -48.341 1.00 34.34 74 GLU A O 1
ATOM 600 N N . SER A 1 75 ? 15.952 -17.614 -47.257 1.00 42.75 75 SER A N 1
ATOM 601 C CA . SER A 1 75 ? 17.183 -17.323 -46.520 1.00 42.75 75 SER A CA 1
ATOM 602 C C . SER A 1 75 ? 18.320 -16.938 -47.485 1.00 42.75 75 SER A C 1
ATOM 604 O O . SER A 1 75 ? 18.522 -17.667 -48.457 1.00 42.75 75 SER A O 1
ATOM 606 N N . PRO A 1 76 ? 19.132 -15.885 -47.248 1.00 39.69 76 PRO A N 1
ATOM 607 C CA . PRO A 1 76 ? 20.305 -15.656 -48.078 1.00 39.69 76 PRO A CA 1
ATOM 608 C C . PRO A 1 76 ? 21.407 -16.624 -47.642 1.00 39.69 76 PRO A C 1
ATOM 610 O O . PRO A 1 76 ? 22.180 -16.365 -46.719 1.00 39.69 76 PRO A O 1
ATOM 613 N N . ASP A 1 77 ? 21.452 -17.770 -48.312 1.00 37.12 77 ASP A N 1
ATOM 614 C CA . ASP A 1 77 ? 22.586 -18.682 -48.302 1.00 37.12 77 ASP A CA 1
ATOM 615 C C . ASP A 1 77 ? 23.716 -18.040 -49.126 1.00 37.12 77 ASP A C 1
ATOM 617 O O . ASP A 1 77 ? 23.708 -18.066 -50.357 1.00 37.12 77 ASP A O 1
ATOM 621 N N . LEU A 1 78 ? 24.691 -17.400 -48.472 1.00 38.50 78 LEU A N 1
ATOM 622 C CA . LEU A 1 78 ? 25.910 -16.934 -49.147 1.00 38.50 78 LEU A CA 1
ATOM 623 C C . LEU A 1 78 ? 26.911 -18.089 -49.270 1.00 38.50 78 LEU A C 1
ATOM 625 O O . LEU A 1 78 ? 28.013 -18.078 -48.720 1.00 38.50 78 LEU A O 1
ATOM 629 N N . GLY A 1 79 ? 26.493 -19.091 -50.041 1.00 32.69 79 GLY A N 1
ATOM 630 C CA . GLY A 1 79 ? 27.336 -20.114 -50.630 1.00 32.69 79 GLY A CA 1
ATOM 631 C C . GLY A 1 79 ? 28.073 -19.575 -51.859 1.00 32.69 79 GLY A C 1
ATOM 632 O O . GLY A 1 79 ? 27.475 -19.170 -52.848 1.00 32.69 79 GLY A O 1
ATOM 633 N N . ASN A 1 80 ? 29.399 -19.567 -51.756 1.00 45.94 80 ASN A N 1
ATOM 634 C CA . ASN A 1 80 ? 30.395 -19.835 -52.797 1.00 45.94 80 ASN A CA 1
ATOM 635 C C . ASN A 1 80 ? 29.943 -19.742 -54.280 1.00 45.94 80 ASN A C 1
ATOM 637 O O . ASN A 1 80 ? 29.242 -20.617 -54.781 1.00 45.94 80 ASN A O 1
ATOM 641 N N . SER A 1 81 ? 30.494 -18.785 -55.038 1.00 39.03 81 SER A N 1
ATOM 642 C CA . SER A 1 81 ? 30.537 -18.870 -56.506 1.00 39.03 81 SER A CA 1
ATOM 643 C C . SER A 1 81 ? 31.879 -18.379 -57.044 1.00 39.03 81 SER A C 1
ATOM 645 O O . SER A 1 81 ? 32.087 -17.212 -57.371 1.00 39.03 81 SER A O 1
ATOM 647 N N . ASN A 1 82 ? 32.810 -19.326 -57.129 1.00 49.41 82 ASN A N 1
ATOM 648 C CA . ASN A 1 82 ? 33.892 -19.286 -58.096 1.00 49.41 82 ASN A CA 1
ATOM 649 C C . ASN A 1 82 ? 33.359 -19.925 -59.380 1.00 49.41 82 ASN A C 1
ATOM 651 O O . ASN A 1 82 ? 33.238 -21.145 -59.412 1.00 49.41 82 ASN A O 1
ATOM 655 N N . GLN A 1 83 ? 33.078 -19.144 -60.425 1.00 42.91 83 GLN A N 1
ATOM 656 C CA . GLN A 1 83 ? 33.234 -19.577 -61.820 1.00 42.91 83 GLN A CA 1
ATOM 657 C C . GLN A 1 83 ? 33.015 -18.404 -62.784 1.00 42.91 83 GLN A C 1
ATOM 659 O O . GLN A 1 83 ? 31.908 -17.909 -62.961 1.00 42.91 83 GLN A O 1
ATOM 664 N N . SER A 1 84 ? 34.091 -17.996 -63.454 1.00 39.06 84 SER A N 1
ATOM 665 C CA . SER A 1 84 ? 34.023 -17.272 -64.722 1.00 39.06 84 SER A CA 1
ATOM 666 C C . SER A 1 84 ? 34.664 -18.167 -65.776 1.00 39.06 84 SER A C 1
ATOM 668 O O . SER A 1 84 ? 35.848 -18.502 -65.688 1.00 39.06 84 SER A O 1
ATOM 670 N N . ASN A 1 85 ? 33.838 -18.621 -66.720 1.00 38.94 85 ASN A N 1
ATOM 671 C CA . ASN A 1 85 ? 34.243 -19.445 -67.848 1.00 38.94 85 ASN A CA 1
ATOM 672 C C . ASN A 1 85 ? 35.198 -18.676 -68.764 1.00 38.94 85 ASN A C 1
ATOM 674 O O . ASN A 1 85 ? 34.957 -17.530 -69.146 1.00 38.94 85 ASN A O 1
ATOM 678 N N . GLY A 1 86 ? 36.280 -19.356 -69.139 1.00 39.31 86 GLY A N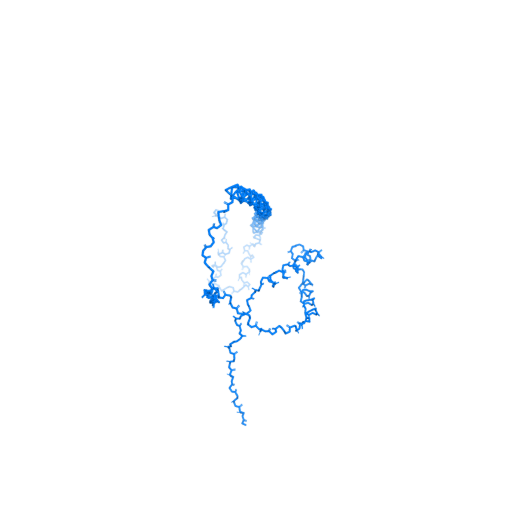 1
ATOM 679 C CA . GLY A 1 86 ? 37.312 -18.840 -70.018 1.00 39.31 86 GLY A CA 1
ATOM 680 C C . GLY A 1 86 ? 36.787 -18.500 -71.410 1.00 39.31 86 GLY A C 1
ATOM 681 O O . GLY A 1 86 ? 36.166 -19.319 -72.081 1.00 39.31 86 GLY A O 1
ATOM 682 N N . THR A 1 87 ? 37.136 -17.302 -71.873 1.00 38.50 87 THR A N 1
ATOM 683 C CA . THR A 1 87 ? 37.253 -17.021 -73.303 1.00 38.50 87 THR A CA 1
ATOM 684 C C . THR A 1 87 ? 38.735 -16.992 -73.640 1.00 38.50 87 THR A C 1
ATOM 686 O O . THR A 1 87 ? 39.489 -16.124 -73.202 1.00 38.50 87 THR A O 1
ATOM 689 N N . GLN A 1 88 ? 39.152 -18.006 -74.390 1.00 52.53 88 GLN A N 1
ATOM 690 C CA . GLN A 1 88 ? 40.477 -18.157 -74.963 1.00 52.53 88 GLN A CA 1
ATOM 691 C C . GLN A 1 88 ? 40.770 -16.979 -75.902 1.00 52.53 88 GLN A C 1
ATOM 693 O O . GLN A 1 88 ? 40.233 -16.889 -77.002 1.00 52.53 88 GLN A O 1
ATOM 698 N N . GLY A 1 89 ? 41.656 -16.086 -75.472 1.00 39.91 89 GLY A N 1
ATOM 699 C CA . GLY A 1 89 ? 42.271 -15.073 -76.316 1.00 39.91 89 GLY A CA 1
ATOM 700 C C . GLY A 1 89 ? 43.769 -15.087 -76.068 1.00 39.91 89 GLY A C 1
ATOM 701 O O . GLY A 1 89 ? 44.219 -14.720 -74.992 1.00 39.91 89 GLY A O 1
ATOM 702 N N . ASN A 1 90 ? 44.555 -15.517 -77.051 1.00 50.84 90 ASN A N 1
ATOM 703 C CA . ASN A 1 90 ? 46.008 -15.390 -77.014 1.00 50.84 90 ASN A CA 1
ATOM 704 C C . ASN A 1 90 ? 46.394 -13.907 -76.926 1.00 50.84 90 ASN A C 1
ATOM 706 O O . ASN A 1 90 ? 46.175 -13.159 -77.875 1.00 50.84 90 ASN A O 1
ATOM 710 N N . HIS A 1 91 ? 47.038 -13.484 -75.840 1.00 48.62 91 HIS A N 1
ATOM 711 C CA . HIS A 1 91 ? 47.787 -12.229 -75.819 1.00 48.62 91 HIS A CA 1
ATOM 712 C C . HIS A 1 91 ? 49.116 -12.442 -75.104 1.00 48.62 91 HIS A C 1
ATOM 714 O O . HIS A 1 91 ? 49.213 -12.636 -73.895 1.00 48.62 91 HIS A O 1
ATOM 720 N N . ARG A 1 92 ? 50.159 -12.437 -75.933 1.00 49.88 92 ARG A N 1
ATOM 721 C CA . ARG A 1 92 ? 51.568 -12.428 -75.553 1.00 49.88 92 ARG A CA 1
ATOM 722 C C . ARG A 1 92 ? 51.796 -11.365 -74.479 1.00 49.88 92 ARG A C 1
ATOM 724 O O . ARG A 1 92 ? 51.361 -10.227 -74.642 1.00 49.88 92 ARG A O 1
ATOM 731 N N . GLY A 1 93 ? 52.492 -11.748 -73.408 1.00 52.38 93 GLY A N 1
ATOM 732 C CA . GLY A 1 93 ? 52.818 -10.879 -72.283 1.00 52.38 93 GLY A CA 1
ATOM 733 C C . GLY A 1 93 ? 53.384 -9.535 -72.737 1.00 52.38 93 GLY A C 1
ATOM 734 O O . GLY A 1 93 ? 54.519 -9.443 -73.200 1.00 52.38 93 GLY A O 1
ATOM 735 N N . SER A 1 94 ? 52.584 -8.484 -72.576 1.00 50.91 94 SER A N 1
ATOM 736 C CA . SER A 1 94 ? 53.042 -7.106 -72.679 1.00 50.91 94 SER A CA 1
ATOM 737 C C . SER A 1 94 ? 53.495 -6.685 -71.286 1.00 50.91 94 SER A C 1
ATOM 739 O O . SER A 1 94 ? 52.674 -6.396 -70.417 1.00 50.91 94 SER A O 1
ATOM 741 N N . LYS A 1 95 ? 54.811 -6.689 -71.043 1.00 53.22 95 LYS A N 1
ATOM 742 C CA . LYS A 1 95 ? 55.400 -6.092 -69.837 1.00 53.22 95 LYS A CA 1
ATOM 743 C C . LYS A 1 95 ? 55.222 -4.572 -69.905 1.00 53.22 95 LYS A C 1
ATOM 745 O O . LYS A 1 95 ? 56.144 -3.852 -70.276 1.00 53.22 95 LYS A O 1
ATOM 750 N N . ARG A 1 96 ? 54.032 -4.073 -69.568 1.00 62.38 96 ARG A N 1
ATOM 751 C CA . ARG A 1 96 ? 53.814 -2.645 -69.327 1.00 62.38 96 ARG A CA 1
ATOM 752 C C . ARG A 1 96 ? 54.376 -2.329 -67.944 1.00 62.38 96 ARG A C 1
ATOM 754 O O . ARG A 1 96 ? 53.760 -2.656 -66.935 1.00 62.38 96 ARG A O 1
ATOM 761 N N . LYS A 1 97 ? 55.570 -1.735 -67.891 1.00 58.94 97 LYS A N 1
ATOM 762 C CA . LYS A 1 97 ? 56.039 -1.072 -66.671 1.00 58.94 97 LYS A CA 1
ATOM 763 C C . LYS A 1 97 ? 55.153 0.154 -66.464 1.00 58.94 97 LYS A C 1
ATOM 765 O O . LYS A 1 97 ? 55.263 1.109 -67.228 1.00 58.94 97 LYS A O 1
ATOM 770 N N . ALA A 1 98 ? 54.256 0.106 -65.482 1.00 61.03 98 ALA A N 1
ATOM 771 C CA . ALA A 1 98 ? 53.599 1.315 -65.008 1.00 61.03 98 ALA A CA 1
ATOM 772 C C . ALA A 1 98 ? 54.687 2.291 -64.513 1.00 61.03 98 ALA A C 1
ATOM 774 O O . ALA A 1 98 ? 55.659 1.840 -63.894 1.00 61.03 98 ALA A O 1
ATOM 775 N N . PRO A 1 99 ? 54.589 3.596 -64.810 1.00 67.50 99 PRO A N 1
ATOM 776 C CA . PRO A 1 99 ? 55.511 4.574 -64.252 1.00 67.50 99 PRO A CA 1
ATOM 777 C C . PRO A 1 99 ? 55.386 4.531 -62.725 1.00 67.50 99 PRO A C 1
ATOM 779 O O . PRO A 1 99 ? 54.286 4.660 -62.193 1.00 67.50 99 PRO A O 1
ATOM 782 N N . MET A 1 100 ? 56.503 4.316 -62.023 1.00 69.00 100 MET A N 1
ATOM 783 C CA . MET A 1 100 ? 56.540 4.171 -60.558 1.00 69.00 100 MET A CA 1
ATOM 784 C C . MET A 1 100 ? 55.840 5.324 -59.820 1.00 69.00 100 MET A C 1
ATOM 786 O O . MET A 1 100 ? 55.295 5.100 -58.746 1.00 69.00 100 MET A O 1
ATOM 790 N N . SER A 1 101 ? 55.798 6.526 -60.406 1.00 72.62 101 SER A N 1
ATOM 791 C CA . SER A 1 101 ? 55.075 7.684 -59.867 1.00 72.62 101 SER A CA 1
ATOM 792 C C . SER A 1 101 ? 53.573 7.434 -59.699 1.00 72.62 101 SER A C 1
ATOM 794 O O . SER A 1 101 ? 53.028 7.736 -58.647 1.00 72.62 101 SER A O 1
ATOM 796 N N . GLY A 1 102 ? 52.918 6.793 -60.673 1.00 75.19 102 GLY A N 1
ATOM 797 C CA . GLY A 1 102 ? 51.480 6.508 -60.598 1.00 75.19 102 GLY A CA 1
ATOM 798 C C . GLY A 1 102 ? 51.119 5.440 -59.561 1.00 75.19 102 GLY A C 1
ATOM 799 O O . GLY A 1 102 ? 49.994 5.418 -59.074 1.00 75.19 102 GLY A O 1
ATOM 800 N N . LEU A 1 103 ? 52.069 4.568 -59.199 1.00 77.88 103 LEU A N 1
ATOM 801 C CA . LEU A 1 103 ? 51.886 3.604 -58.110 1.00 77.88 103 LEU A CA 1
ATOM 802 C C . LEU A 1 103 ? 51.955 4.300 -56.743 1.00 77.88 103 LEU A C 1
ATOM 804 O O . LEU A 1 103 ? 51.120 4.032 -55.886 1.00 77.88 103 LEU A O 1
ATOM 808 N N . PHE A 1 104 ? 52.904 5.227 -56.566 1.00 82.94 104 PHE A N 1
ATOM 809 C CA . PHE A 1 104 ? 53.008 6.028 -55.344 1.00 82.94 104 PHE A CA 1
ATOM 810 C C . PHE A 1 104 ? 51.801 6.951 -55.145 1.00 82.94 104 PHE A C 1
ATOM 812 O O . PHE A 1 104 ? 51.288 7.027 -54.031 1.00 82.94 104 PHE A O 1
ATOM 819 N N . ASP A 1 105 ? 51.307 7.597 -56.205 1.00 86.50 105 ASP A N 1
ATOM 820 C CA . ASP A 1 105 ? 50.106 8.440 -56.127 1.00 86.50 105 ASP A CA 1
ATOM 821 C C . ASP A 1 105 ? 48.867 7.618 -55.738 1.00 86.50 105 ASP A C 1
ATOM 823 O O . ASP A 1 105 ? 48.117 8.004 -54.841 1.00 86.50 105 ASP A O 1
ATOM 827 N N . ALA A 1 106 ? 48.695 6.429 -56.328 1.00 88.19 106 ALA A N 1
ATOM 828 C CA . ALA A 1 106 ? 47.604 5.522 -55.973 1.00 88.19 106 ALA A CA 1
ATOM 829 C C . ALA A 1 106 ? 47.700 5.015 -54.521 1.00 88.19 106 ALA A C 1
ATOM 831 O O . ALA A 1 106 ? 46.682 4.893 -53.834 1.00 88.19 106 ALA A O 1
ATOM 832 N N . ASP A 1 107 ? 48.911 4.735 -54.032 1.00 88.31 107 ASP A N 1
ATOM 833 C CA . ASP A 1 107 ? 49.137 4.314 -52.648 1.00 88.31 107 ASP A CA 1
ATOM 834 C C . ASP A 1 107 ? 48.875 5.456 -51.647 1.00 88.31 107 ASP A C 1
ATOM 836 O O . ASP A 1 107 ? 48.263 5.222 -50.600 1.00 88.31 107 ASP A O 1
ATOM 840 N N . MET A 1 108 ? 49.256 6.696 -51.977 1.00 89.25 108 MET A N 1
ATOM 841 C CA . MET A 1 108 ? 48.943 7.880 -51.169 1.00 89.25 108 MET A CA 1
ATOM 842 C C . MET A 1 108 ? 47.440 8.170 -51.134 1.00 89.25 108 MET A C 1
ATOM 844 O O . MET A 1 108 ? 46.893 8.416 -50.058 1.00 89.25 108 MET A O 1
ATOM 848 N N . GLU A 1 109 ? 46.745 8.075 -52.270 1.00 92.88 109 GLU A N 1
ATOM 849 C CA . GLU A 1 109 ? 45.285 8.209 -52.314 1.00 92.88 109 GLU A CA 1
ATOM 850 C C . GLU A 1 109 ? 44.584 7.122 -51.495 1.00 92.88 109 GLU A C 1
ATOM 852 O O . GLU A 1 109 ? 43.626 7.406 -50.771 1.00 92.88 109 GLU A O 1
ATOM 857 N N . ARG A 1 110 ? 45.057 5.871 -51.578 1.00 93.19 110 ARG A N 1
ATOM 858 C CA . ARG A 1 110 ? 44.510 4.763 -50.784 1.00 93.19 110 ARG A CA 1
ATOM 859 C C . ARG A 1 110 ? 44.683 5.018 -49.288 1.00 93.19 110 ARG A C 1
ATOM 861 O O . ARG A 1 110 ? 43.747 4.799 -48.524 1.00 93.19 110 ARG A O 1
ATOM 868 N N . MET A 1 111 ? 45.851 5.500 -48.870 1.00 95.62 111 MET A N 1
ATOM 869 C CA . MET A 1 111 ? 46.120 5.832 -47.471 1.00 95.62 111 MET A CA 1
ATOM 870 C C . MET A 1 111 ? 45.282 7.024 -46.994 1.00 95.62 111 MET A C 1
ATOM 872 O O . MET A 1 111 ? 44.711 6.963 -45.909 1.00 95.62 111 MET A O 1
ATOM 876 N N . SER A 1 112 ? 45.141 8.068 -47.813 1.00 94.69 112 SER A N 1
ATOM 877 C CA . SER A 1 112 ? 44.291 9.225 -47.513 1.00 94.69 112 SER A CA 1
ATOM 878 C C . SER A 1 112 ? 42.828 8.816 -47.310 1.00 94.69 112 SER A C 1
ATOM 880 O O . SER A 1 112 ? 42.224 9.182 -46.302 1.00 94.69 112 SER A O 1
ATOM 882 N N . LYS A 1 113 ? 42.287 7.962 -48.191 1.00 94.88 113 LYS A N 1
ATOM 883 C CA . LYS A 1 113 ? 40.942 7.378 -48.039 1.00 94.88 113 LYS A CA 1
ATOM 884 C C . LYS A 1 113 ? 40.822 6.535 -46.766 1.00 94.88 113 LYS A C 1
ATOM 886 O O . LYS A 1 113 ? 39.808 6.619 -46.081 1.00 94.88 113 LYS A O 1
ATOM 891 N N . GLY A 1 114 ? 41.858 5.767 -46.419 1.00 95.69 114 GLY A N 1
ATOM 892 C CA . GLY A 1 114 ? 41.910 4.997 -45.173 1.00 95.69 114 GLY A CA 1
ATOM 893 C C . GLY A 1 114 ? 41.877 5.876 -43.918 1.00 95.69 114 GLY A C 1
ATOM 894 O O . GLY A 1 114 ? 41.081 5.626 -43.019 1.00 95.69 114 GLY A O 1
ATOM 895 N N . ILE A 1 115 ? 42.686 6.940 -43.871 1.00 96.25 115 ILE A N 1
ATOM 896 C CA . ILE A 1 115 ? 42.723 7.902 -42.753 1.00 96.25 115 ILE A CA 1
ATOM 897 C C . ILE A 1 115 ? 41.385 8.637 -42.621 1.00 96.25 115 ILE A C 1
ATOM 899 O O . ILE A 1 115 ? 40.894 8.833 -41.507 1.00 96.25 115 ILE A O 1
ATOM 903 N N . GLN A 1 116 ? 40.775 9.012 -43.746 1.00 96.06 116 GLN A N 1
ATOM 904 C CA . GLN A 1 116 ? 39.457 9.637 -43.753 1.00 96.06 116 GLN A CA 1
ATOM 905 C C . GLN A 1 116 ? 38.391 8.675 -43.213 1.00 96.06 116 GLN A C 1
ATOM 907 O O . GLN A 1 116 ? 37.646 9.042 -42.311 1.00 96.06 116 GLN A O 1
ATOM 912 N N . GLY A 1 117 ? 38.396 7.417 -43.666 1.00 96.06 117 GLY A N 1
ATOM 913 C CA . GLY A 1 117 ? 37.492 6.384 -43.158 1.00 96.06 117 GLY A CA 1
ATOM 914 C C . GLY A 1 117 ? 37.641 6.136 -41.653 1.00 96.06 117 GLY A C 1
ATOM 915 O O . GLY A 1 117 ? 36.641 6.039 -40.949 1.00 96.06 117 GLY A O 1
ATOM 916 N N . LEU A 1 118 ? 38.873 6.112 -41.128 1.00 96.69 118 LEU A N 1
ATOM 917 C CA . LEU A 1 118 ? 39.116 6.020 -39.681 1.00 96.69 118 LEU A CA 1
ATOM 918 C C . LEU A 1 118 ? 38.597 7.251 -38.924 1.00 96.69 118 LEU A C 1
ATOM 920 O O . LEU A 1 118 ? 38.069 7.119 -37.823 1.00 96.69 118 LEU A O 1
ATOM 924 N N . THR A 1 119 ? 38.739 8.440 -39.511 1.00 96.38 119 THR A N 1
ATOM 925 C CA . THR A 1 119 ? 38.259 9.701 -38.928 1.00 96.38 119 THR A CA 1
ATOM 926 C C . THR A 1 119 ? 36.736 9.727 -38.833 1.00 96.38 119 THR A C 1
ATOM 928 O O . THR A 1 119 ? 36.190 10.106 -37.797 1.00 96.38 119 THR A O 1
ATOM 931 N N . ASP A 1 120 ? 36.051 9.312 -39.896 1.00 95.06 120 ASP A N 1
ATOM 932 C CA . ASP A 1 120 ? 34.589 9.264 -39.940 1.00 95.06 120 ASP A CA 1
ATOM 933 C C . ASP A 1 120 ? 34.052 8.192 -38.982 1.00 95.06 120 ASP A C 1
ATOM 935 O O . ASP A 1 120 ? 33.148 8.465 -38.195 1.00 95.06 120 ASP A O 1
ATOM 939 N N . MET A 1 121 ? 34.713 7.033 -38.920 1.00 94.75 121 MET A N 1
ATOM 940 C CA . MET A 1 121 ? 34.405 5.990 -37.940 1.00 94.75 121 MET A CA 1
ATOM 941 C C . MET A 1 121 ? 34.583 6.469 -36.487 1.00 94.75 121 MET A C 1
ATOM 943 O O . MET A 1 121 ? 33.782 6.120 -35.621 1.00 94.75 121 MET A O 1
ATOM 947 N N . LEU A 1 122 ? 35.598 7.293 -36.198 1.00 95.25 122 LEU A N 1
ATOM 948 C CA . LEU A 1 122 ? 35.805 7.860 -34.860 1.00 95.25 122 LEU A CA 1
ATOM 949 C C . LEU A 1 122 ? 34.698 8.859 -34.480 1.00 95.25 122 LEU A C 1
ATOM 951 O O . LEU A 1 122 ? 34.228 8.850 -33.342 1.00 95.25 122 LEU A O 1
ATOM 955 N N . LYS A 1 123 ? 34.263 9.702 -35.425 1.00 95.25 123 LYS A N 1
ATOM 956 C CA . LYS A 1 123 ? 33.156 10.650 -35.212 1.00 95.25 123 LYS A CA 1
ATOM 957 C C . LYS A 1 123 ? 31.845 9.924 -34.923 1.00 95.25 123 LYS A C 1
ATOM 959 O O . LYS A 1 123 ? 31.145 10.292 -33.979 1.00 95.25 123 LYS A O 1
ATOM 964 N N . ASP A 1 124 ? 31.544 8.882 -35.692 1.00 94.31 124 ASP A N 1
ATOM 965 C CA . ASP A 1 124 ? 30.349 8.064 -35.484 1.00 94.31 124 ASP A CA 1
ATOM 966 C C . ASP A 1 124 ? 30.398 7.322 -34.145 1.00 94.31 124 ASP A C 1
ATOM 968 O O . ASP A 1 124 ? 29.400 7.286 -33.424 1.00 94.31 124 ASP A O 1
ATOM 972 N N . GLY A 1 125 ? 31.573 6.812 -33.760 1.00 95.12 125 GLY A N 1
ATOM 973 C CA . GLY A 1 125 ? 31.800 6.231 -32.439 1.00 95.12 125 GLY A CA 1
ATOM 974 C C . GLY A 1 125 ? 31.508 7.220 -31.309 1.00 95.12 125 GLY A C 1
ATOM 975 O O . GLY A 1 125 ? 30.774 6.884 -30.383 1.00 95.12 125 GLY A O 1
ATOM 976 N N . ASN A 1 126 ? 32.009 8.456 -31.396 1.00 94.25 126 ASN A N 1
ATOM 977 C CA . ASN A 1 126 ? 31.749 9.476 -30.375 1.00 94.25 126 ASN A CA 1
ATOM 978 C C . ASN A 1 126 ? 30.256 9.829 -30.278 1.00 94.25 126 ASN A C 1
ATOM 980 O O . ASN A 1 126 ? 29.708 9.886 -29.183 1.00 94.25 126 ASN A O 1
ATOM 984 N N . ASN A 1 127 ? 29.574 9.963 -31.419 1.00 94.50 127 ASN A N 1
ATOM 985 C CA . ASN A 1 127 ? 28.125 10.177 -31.475 1.00 94.50 127 ASN A CA 1
ATOM 986 C C . ASN A 1 127 ? 27.339 9.013 -30.839 1.00 94.50 127 ASN A C 1
ATOM 988 O O . ASN A 1 127 ? 26.334 9.226 -30.161 1.00 94.50 127 ASN A O 1
ATOM 992 N N . TYR A 1 128 ? 27.794 7.771 -31.032 1.00 94.31 128 TYR A N 1
ATOM 993 C CA . TYR A 1 128 ? 27.204 6.604 -30.376 1.00 94.31 128 TYR A CA 1
ATOM 994 C C . TYR A 1 128 ? 27.387 6.654 -28.853 1.00 94.31 128 TYR A C 1
ATOM 996 O O . TYR A 1 128 ? 26.420 6.446 -28.117 1.00 94.31 128 TYR A O 1
ATOM 1004 N N . TYR A 1 129 ? 28.592 6.983 -28.376 1.00 93.38 129 TYR A N 1
ATOM 1005 C CA . TYR A 1 129 ? 28.853 7.147 -26.946 1.00 93.38 129 TYR A CA 1
ATOM 1006 C C . TYR A 1 129 ? 27.987 8.251 -26.333 1.00 93.38 129 TYR A C 1
ATOM 1008 O O . TYR A 1 129 ? 27.335 7.996 -25.321 1.00 93.38 129 TYR A O 1
ATOM 1016 N N . ASP A 1 130 ? 27.887 9.417 -26.972 1.00 94.81 130 ASP A N 1
ATOM 1017 C CA . ASP A 1 130 ? 27.065 10.536 -26.493 1.00 94.81 130 ASP A CA 1
ATOM 1018 C C . ASP A 1 130 ? 25.583 10.140 -26.359 1.00 94.81 130 ASP A C 1
ATOM 1020 O O . ASP A 1 130 ? 24.954 10.387 -25.327 1.00 94.81 130 ASP A O 1
ATOM 1024 N N . LYS A 1 131 ? 25.027 9.438 -27.358 1.00 95.69 131 LYS A N 1
ATOM 1025 C CA . LYS A 1 131 ? 23.654 8.903 -27.298 1.00 95.69 131 LYS A CA 1
ATOM 1026 C C . LYS A 1 131 ? 23.483 7.870 -26.187 1.00 95.69 131 LYS A C 1
ATOM 1028 O O . LYS A 1 131 ? 22.486 7.902 -25.470 1.00 95.69 131 LYS A O 1
ATOM 1033 N N . SER A 1 132 ? 24.440 6.956 -26.029 1.00 94.88 132 SER A N 1
ATOM 1034 C CA . SER A 1 132 ? 24.386 5.938 -24.972 1.00 94.88 132 SER A CA 1
ATOM 1035 C C . SER A 1 132 ? 24.435 6.559 -23.570 1.00 94.88 132 SER A C 1
ATOM 1037 O O . SER A 1 132 ? 23.729 6.112 -22.662 1.00 94.88 132 SER A O 1
ATOM 1039 N N . LEU A 1 133 ? 25.210 7.634 -23.405 1.00 95.88 133 LEU A N 1
ATOM 1040 C CA . LEU A 1 133 ? 25.336 8.377 -22.158 1.00 95.88 133 LEU A CA 1
ATOM 1041 C C . LEU A 1 133 ? 24.044 9.138 -21.825 1.00 95.88 133 LEU A C 1
ATOM 1043 O O . LEU A 1 133 ? 23.598 9.108 -20.677 1.00 95.88 133 LEU A O 1
ATOM 1047 N N . ASP A 1 134 ? 23.405 9.756 -22.821 1.00 96.88 134 ASP A N 1
ATOM 1048 C CA . ASP A 1 134 ? 22.089 10.392 -22.673 1.00 96.88 134 ASP A CA 1
ATOM 1049 C C . ASP A 1 134 ? 21.008 9.376 -22.268 1.00 96.88 134 ASP A C 1
ATOM 1051 O O . ASP A 1 134 ? 20.260 9.616 -21.318 1.00 96.88 134 ASP A O 1
ATOM 1055 N N . ILE A 1 135 ? 20.969 8.202 -22.910 1.00 96.44 135 ILE A N 1
ATOM 1056 C CA . ILE A 1 135 ? 20.035 7.120 -22.552 1.00 96.44 135 ILE A CA 1
ATOM 1057 C C . ILE A 1 135 ? 20.269 6.659 -21.110 1.00 96.44 135 ILE A C 1
ATOM 1059 O O . ILE A 1 135 ? 19.317 6.573 -20.333 1.00 96.44 135 ILE A O 1
ATOM 1063 N N . THR A 1 136 ? 21.526 6.415 -20.734 1.00 96.81 136 THR A N 1
ATOM 1064 C CA . THR A 1 136 ? 21.895 5.993 -19.373 1.00 96.81 136 THR A CA 1
ATOM 1065 C C . THR A 1 136 ? 21.471 7.040 -18.342 1.00 96.81 136 THR A C 1
ATOM 1067 O O . THR A 1 136 ? 20.882 6.710 -17.313 1.00 96.81 136 THR A O 1
ATOM 1070 N N . SER A 1 137 ? 21.698 8.319 -18.643 1.00 97.31 137 SER A N 1
ATOM 1071 C CA . SER A 1 137 ? 21.309 9.431 -17.772 1.00 97.31 137 SER A CA 1
ATOM 1072 C C . SER A 1 137 ? 19.789 9.526 -17.622 1.00 97.31 137 SER A C 1
ATOM 1074 O O . SER A 1 137 ? 19.280 9.666 -16.512 1.00 97.31 137 SER A O 1
ATOM 1076 N N . LYS A 1 138 ? 19.034 9.386 -18.719 1.00 97.00 138 LYS A N 1
ATOM 1077 C CA . LYS A 1 138 ? 17.562 9.372 -18.693 1.00 97.00 138 LYS A CA 1
ATOM 1078 C C . LYS A 1 138 ? 17.006 8.195 -17.896 1.00 97.00 138 LYS A C 1
ATOM 1080 O O . LYS A 1 138 ? 16.039 8.369 -17.152 1.00 97.00 138 LYS A O 1
ATOM 1085 N N . GLN A 1 139 ? 17.613 7.017 -18.018 1.00 96.12 139 GLN A N 1
ATOM 1086 C CA . GLN A 1 139 ? 17.241 5.844 -17.226 1.00 96.12 139 GLN A CA 1
ATOM 1087 C C . GLN A 1 139 ? 17.499 6.074 -15.732 1.00 96.12 139 GLN A C 1
ATOM 1089 O O . GLN A 1 139 ? 16.603 5.824 -14.927 1.00 96.12 139 GLN A O 1
ATOM 1094 N N . ALA A 1 140 ? 18.660 6.627 -15.365 1.00 96.25 140 ALA A N 1
ATOM 1095 C CA . ALA A 1 140 ? 18.983 6.962 -13.978 1.00 96.25 140 ALA A CA 1
ATOM 1096 C C . ALA A 1 140 ? 17.990 7.975 -13.377 1.00 96.25 140 ALA A C 1
ATOM 1098 O O . ALA A 1 140 ? 17.440 7.729 -12.306 1.00 96.25 140 ALA A O 1
ATOM 1099 N N . LEU A 1 141 ? 17.674 9.055 -14.103 1.00 97.00 141 LEU A N 1
ATOM 1100 C CA . LEU A 1 141 ? 16.678 10.049 -13.675 1.00 97.00 141 LEU A CA 1
ATOM 1101 C C . LEU A 1 141 ? 15.274 9.448 -13.521 1.00 97.00 141 LEU A C 1
ATOM 1103 O O . LEU A 1 141 ? 14.496 9.861 -12.661 1.00 97.00 141 LEU A O 1
ATOM 1107 N N . THR A 1 142 ? 14.922 8.479 -14.365 1.00 95.94 142 THR A N 1
ATOM 1108 C CA . THR A 1 142 ? 13.627 7.793 -14.272 1.00 95.94 142 THR A CA 1
ATOM 1109 C C . THR A 1 142 ? 13.573 6.895 -13.036 1.00 95.94 142 THR A C 1
ATOM 1111 O O . THR A 1 142 ? 12.574 6.920 -12.319 1.00 95.94 142 THR A O 1
ATOM 1114 N N . ALA A 1 143 ? 14.654 6.166 -12.742 1.00 95.81 143 ALA A N 1
ATOM 1115 C CA . ALA A 1 143 ? 14.772 5.364 -11.527 1.00 95.81 143 ALA A CA 1
ATOM 1116 C C . ALA A 1 143 ? 14.714 6.232 -10.257 1.00 95.81 143 ALA A C 1
ATOM 1118 O O . ALA A 1 143 ? 14.033 5.874 -9.298 1.00 95.81 143 ALA A O 1
ATOM 1119 N N . GLU A 1 144 ? 15.351 7.405 -10.268 1.00 96.06 144 GLU A N 1
ATOM 1120 C CA . GLU A 1 144 ? 15.320 8.357 -9.152 1.00 96.06 144 GLU A CA 1
ATOM 1121 C C . GLU A 1 144 ? 13.900 8.877 -8.878 1.00 96.06 144 GLU A C 1
ATOM 1123 O O . GLU A 1 144 ? 13.431 8.844 -7.742 1.00 96.06 144 GLU A O 1
ATOM 1128 N N . ARG A 1 145 ? 13.152 9.254 -9.923 1.00 96.62 145 ARG A N 1
ATOM 1129 C CA . ARG A 1 145 ? 11.743 9.676 -9.787 1.00 96.62 145 ARG A CA 1
ATOM 1130 C C . ARG A 1 145 ? 10.839 8.569 -9.246 1.00 96.62 145 ARG A C 1
ATOM 1132 O O . ARG A 1 145 ? 9.910 8.840 -8.480 1.00 96.62 145 ARG A O 1
ATOM 1139 N N . GLN A 1 146 ? 11.080 7.323 -9.655 1.00 94.62 146 GLN A N 1
ATOM 1140 C CA . GLN A 1 146 ? 10.353 6.174 -9.116 1.00 94.62 146 GLN A CA 1
ATOM 1141 C C . GLN A 1 146 ? 10.676 5.968 -7.633 1.00 94.62 146 GLN A C 1
ATOM 1143 O O . GLN A 1 146 ? 9.750 5.804 -6.839 1.00 94.62 146 GLN A O 1
ATOM 1148 N N . ALA A 1 147 ? 11.952 6.050 -7.246 1.00 94.94 147 ALA A N 1
ATOM 1149 C CA . ALA A 1 147 ? 12.374 5.952 -5.851 1.00 94.94 147 ALA A CA 1
ATOM 1150 C C . ALA A 1 147 ? 11.738 7.048 -4.978 1.00 94.94 147 ALA A C 1
ATOM 1152 O O . ALA A 1 147 ? 11.179 6.734 -3.932 1.00 94.94 147 ALA A O 1
ATOM 1153 N N . GLU A 1 148 ? 11.712 8.301 -5.444 1.00 97.25 148 GLU A N 1
ATOM 1154 C CA . GLU A 1 148 ? 11.068 9.415 -4.730 1.00 97.25 148 GLU A CA 1
ATOM 1155 C C . GLU A 1 148 ? 9.556 9.187 -4.548 1.00 97.25 148 GLU A C 1
ATOM 1157 O O . GLU A 1 148 ? 8.966 9.504 -3.513 1.00 97.25 148 GLU A O 1
ATOM 1162 N N . THR A 1 149 ? 8.900 8.606 -5.555 1.00 95.81 149 THR A N 1
ATOM 1163 C CA . THR A 1 149 ? 7.472 8.270 -5.473 1.00 95.81 149 THR A CA 1
ATOM 1164 C C . THR A 1 149 ? 7.222 7.167 -4.446 1.00 95.81 149 THR A C 1
ATOM 1166 O O . THR A 1 149 ? 6.266 7.256 -3.674 1.00 95.81 149 THR A O 1
ATOM 1169 N N . ILE A 1 150 ? 8.085 6.148 -4.410 1.00 96.38 150 ILE A N 1
ATOM 1170 C CA . ILE A 1 150 ? 8.027 5.071 -3.415 1.00 96.38 150 ILE A CA 1
ATOM 1171 C C . ILE A 1 150 ? 8.247 5.642 -2.013 1.00 96.38 150 ILE A C 1
ATOM 1173 O O . ILE A 1 150 ? 7.467 5.348 -1.112 1.00 96.38 150 ILE A O 1
ATOM 1177 N N . GLU A 1 151 ? 9.240 6.510 -1.833 1.00 97.19 151 GLU A N 1
ATOM 1178 C CA . GLU A 1 151 ? 9.533 7.150 -0.549 1.00 97.19 151 GLU A CA 1
ATOM 1179 C C . GLU A 1 151 ? 8.338 7.967 -0.038 1.00 97.19 151 GLU A C 1
ATOM 1181 O O . GLU A 1 151 ? 7.927 7.824 1.115 1.00 97.19 151 GLU A O 1
ATOM 1186 N N . LYS A 1 152 ? 7.697 8.750 -0.915 1.00 97.38 152 LYS A N 1
ATOM 1187 C CA . LYS A 1 152 ? 6.467 9.484 -0.579 1.00 97.38 152 LYS A CA 1
ATOM 1188 C C . LYS A 1 152 ? 5.335 8.553 -0.147 1.00 97.38 152 LYS A C 1
ATOM 1190 O O . LYS A 1 152 ? 4.633 8.867 0.813 1.00 97.38 152 LYS A O 1
ATOM 1195 N N . GLN A 1 153 ? 5.148 7.419 -0.824 1.00 94.88 153 GLN A N 1
ATOM 1196 C CA . GLN A 1 153 ? 4.132 6.441 -0.423 1.00 94.88 153 GLN A CA 1
ATOM 1197 C C . GLN A 1 153 ? 4.449 5.791 0.928 1.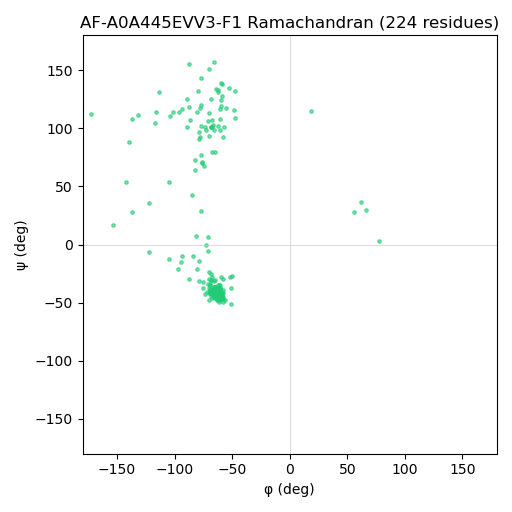00 94.88 153 GLN A C 1
ATOM 1199 O O . GLN A 1 153 ? 3.542 5.635 1.745 1.00 94.88 153 GLN A O 1
ATOM 1204 N N . VAL A 1 154 ? 5.718 5.468 1.193 1.00 97.38 154 VAL A N 1
ATOM 1205 C CA . VAL A 1 154 ? 6.157 4.927 2.488 1.00 97.38 154 VAL A CA 1
ATOM 1206 C C . VAL A 1 154 ? 5.890 5.932 3.608 1.00 97.38 154 VAL A C 1
ATOM 1208 O O . VAL A 1 154 ? 5.252 5.572 4.593 1.00 97.38 154 VAL A O 1
ATOM 1211 N N . MET A 1 155 ? 6.252 7.206 3.425 1.00 97.12 155 MET A N 1
ATOM 1212 C CA . MET A 1 155 ? 5.982 8.257 4.416 1.00 97.12 155 MET A CA 1
ATOM 1213 C C . MET A 1 155 ? 4.483 8.403 4.731 1.00 97.12 155 MET A C 1
ATOM 1215 O O . MET A 1 155 ? 4.092 8.614 5.881 1.00 97.12 155 MET A O 1
ATOM 1219 N N . LEU A 1 156 ? 3.617 8.285 3.718 1.00 97.62 156 LEU A N 1
ATOM 1220 C CA . LEU A 1 156 ? 2.165 8.315 3.918 1.00 97.62 156 LEU A CA 1
ATOM 1221 C C . LEU A 1 156 ? 1.668 7.088 4.693 1.00 97.62 156 LEU A C 1
ATOM 1223 O O . LEU A 1 156 ? 0.829 7.236 5.584 1.00 97.62 156 LEU A O 1
ATOM 1227 N N . ALA A 1 157 ? 2.197 5.900 4.391 1.00 96.12 157 ALA A N 1
ATOM 1228 C CA . ALA A 1 157 ? 1.865 4.674 5.109 1.00 96.12 157 ALA A CA 1
ATOM 1229 C C . ALA A 1 157 ? 2.305 4.742 6.582 1.00 96.12 157 ALA A C 1
ATOM 1231 O O . ALA A 1 157 ? 1.517 4.427 7.472 1.00 96.12 157 ALA A O 1
ATOM 1232 N N . GLU A 1 158 ? 3.515 5.231 6.856 1.00 96.81 158 GLU A N 1
ATOM 1233 C CA . GLU A 1 158 ? 4.022 5.437 8.219 1.00 96.81 158 GLU A CA 1
ATOM 1234 C C . GLU A 1 158 ? 3.150 6.420 9.006 1.00 96.81 158 GLU A C 1
ATOM 1236 O O . GLU A 1 158 ? 2.760 6.148 10.144 1.00 96.81 158 GLU A O 1
ATOM 1241 N N . ARG A 1 159 ? 2.752 7.535 8.382 1.00 97.25 159 ARG A N 1
ATOM 1242 C CA . ARG A 1 159 ? 1.832 8.493 9.007 1.00 97.25 159 ARG A CA 1
ATOM 1243 C C . ARG A 1 159 ? 0.480 7.857 9.330 1.00 97.25 159 ARG A C 1
ATOM 1245 O O . ARG A 1 159 ? -0.095 8.148 10.378 1.00 97.25 159 ARG A O 1
ATOM 1252 N N . GLN A 1 160 ? -0.032 6.994 8.455 1.00 95.00 160 GLN A N 1
ATOM 1253 C CA . GLN A 1 160 ? -1.288 6.290 8.694 1.00 95.00 160 GLN A CA 1
ATOM 1254 C C . GLN A 1 160 ? -1.185 5.314 9.876 1.00 95.00 160 GLN A C 1
ATOM 1256 O O . GLN A 1 160 ? -2.139 5.206 10.648 1.00 95.00 160 GLN A O 1
ATOM 1261 N N . VAL A 1 161 ? -0.038 4.647 10.052 1.00 97.38 161 VAL A N 1
ATOM 1262 C CA . VAL A 1 161 ? 0.224 3.775 11.210 1.00 97.38 161 VAL A CA 1
ATOM 1263 C C . VAL A 1 161 ? 0.197 4.577 12.510 1.00 97.38 161 VAL A C 1
ATOM 1265 O O . VAL A 1 161 ? -0.532 4.195 13.422 1.00 97.38 161 VAL A O 1
ATOM 1268 N N . LEU A 1 162 ? 0.882 5.724 12.571 1.00 97.19 162 LEU A N 1
ATOM 1269 C CA . LEU A 1 162 ? 0.881 6.585 13.764 1.00 97.19 162 LEU A CA 1
ATOM 1270 C C . LEU A 1 162 ? -0.536 7.032 14.160 1.00 97.19 162 LEU A C 1
ATOM 1272 O O . LEU A 1 162 ? -0.902 6.989 15.332 1.00 97.19 162 LEU A O 1
ATOM 1276 N N . ILE A 1 163 ? -1.369 7.398 13.179 1.00 97.25 163 ILE A N 1
ATOM 1277 C CA . ILE A 1 163 ? -2.770 7.774 13.428 1.00 97.25 163 ILE A CA 1
ATOM 1278 C C . ILE A 1 163 ? -3.557 6.598 14.026 1.00 97.25 163 ILE A C 1
ATOM 1280 O O . ILE A 1 163 ? -4.337 6.782 14.961 1.00 97.25 163 ILE A O 1
ATOM 1284 N N . VAL A 1 164 ? -3.366 5.385 13.502 1.00 97.00 164 VAL A N 1
ATOM 1285 C CA . VAL A 1 164 ? -4.033 4.181 14.025 1.00 97.00 164 VAL A CA 1
ATOM 1286 C C . VAL A 1 164 ? -3.553 3.860 15.441 1.00 97.00 164 VAL A C 1
ATOM 1288 O O . VAL A 1 164 ? -4.366 3.514 16.298 1.00 97.00 164 VAL A O 1
ATOM 1291 N N . GLU A 1 165 ? -2.260 4.011 15.723 1.00 97.12 165 GLU A N 1
ATOM 1292 C CA . GLU A 1 165 ? -1.705 3.812 17.064 1.00 97.12 165 GLU A CA 1
ATOM 1293 C C . GLU A 1 165 ? -2.312 4.780 18.087 1.00 97.12 165 GLU A C 1
ATOM 1295 O O . GLU A 1 165 ? -2.733 4.350 19.166 1.00 97.12 165 GLU A O 1
ATOM 1300 N N . GLU A 1 166 ? -2.437 6.064 17.745 1.00 97.19 166 GLU A N 1
ATOM 1301 C CA . GLU A 1 166 ? -3.108 7.052 18.596 1.00 97.19 166 GLU A CA 1
ATOM 1302 C C . GLU A 1 166 ? -4.580 6.691 18.833 1.00 97.19 166 GLU A C 1
ATOM 1304 O O . GLU A 1 166 ? -5.055 6.728 19.973 1.00 97.19 166 GLU A O 1
ATOM 1309 N N . GLN A 1 167 ? -5.301 6.264 17.792 1.00 95.50 167 GLN A N 1
ATOM 1310 C CA . GLN A 1 167 ? -6.689 5.813 17.928 1.00 95.50 167 GLN A CA 1
ATOM 1311 C C . GLN A 1 167 ? -6.818 4.599 18.856 1.00 95.50 167 GLN A C 1
ATOM 1313 O O . GLN A 1 167 ? -7.732 4.553 19.683 1.00 95.50 167 GLN A O 1
ATOM 1318 N N . ILE A 1 168 ? -5.887 3.643 18.783 1.00 97.38 168 ILE A N 1
ATOM 1319 C CA . ILE A 1 168 ? -5.843 2.493 19.696 1.00 97.38 168 ILE A CA 1
ATOM 1320 C C . ILE A 1 168 ? -5.644 2.958 21.143 1.00 97.38 168 ILE A C 1
ATOM 1322 O O . ILE A 1 168 ? -6.293 2.430 22.049 1.00 97.38 168 ILE A O 1
ATOM 1326 N N . GLN A 1 169 ? -4.774 3.942 21.389 1.00 97.69 169 GLN A N 1
ATOM 1327 C CA . GLN A 1 169 ? -4.565 4.475 22.740 1.00 97.69 169 GLN A CA 1
ATOM 1328 C C . GLN A 1 169 ? -5.817 5.172 23.281 1.00 97.69 169 GLN A C 1
ATOM 1330 O O . GLN A 1 169 ? -6.208 4.933 24.426 1.00 97.69 169 GLN A O 1
ATOM 1335 N N . VAL A 1 170 ? -6.497 5.972 22.457 1.00 97.44 170 VAL A N 1
ATOM 1336 C CA . VAL A 1 170 ? -7.771 6.603 22.834 1.00 97.44 170 VAL A CA 1
ATOM 1337 C C . VAL A 1 170 ? -8.825 5.545 23.164 1.00 97.44 170 VAL A C 1
ATOM 1339 O O . VAL A 1 170 ? -9.473 5.637 24.207 1.00 97.44 170 VAL A O 1
ATOM 1342 N N . ALA A 1 171 ? -8.951 4.504 22.338 1.00 96.62 171 ALA A N 1
ATOM 1343 C CA . ALA A 1 171 ? -9.880 3.403 22.582 1.00 96.62 171 ALA A CA 1
ATOM 1344 C C . ALA A 1 171 ? -9.573 2.666 23.898 1.00 96.62 171 ALA A C 1
ATOM 1346 O O . ALA A 1 171 ? -10.491 2.347 24.653 1.00 96.62 171 ALA A O 1
ATOM 1347 N N . LYS A 1 172 ? -8.290 2.451 24.226 1.00 97.94 172 LYS A N 1
ATOM 1348 C CA . LYS A 1 172 ? -7.876 1.865 25.514 1.00 97.94 172 LYS A CA 1
ATOM 1349 C C . LYS A 1 172 ? -8.292 2.732 26.701 1.00 97.94 172 LYS A C 1
ATOM 1351 O O . LYS A 1 172 ? -8.833 2.209 27.674 1.00 97.94 172 LYS A O 1
ATOM 1356 N N . ILE A 1 173 ? -8.071 4.045 26.627 1.00 97.75 173 ILE A N 1
ATOM 1357 C CA . ILE A 1 173 ? -8.472 4.982 27.689 1.00 97.75 173 ILE A CA 1
ATOM 1358 C C . ILE A 1 173 ? -9.996 4.974 27.861 1.00 97.75 173 ILE A C 1
ATOM 1360 O O . ILE A 1 173 ? -10.490 4.918 28.987 1.00 97.75 173 ILE A O 1
ATOM 1364 N N . GLN A 1 174 ? -10.744 4.986 26.756 1.00 96.25 174 GLN A N 1
ATOM 1365 C CA . GLN A 1 174 ? -12.205 4.918 26.777 1.00 96.25 174 GLN A CA 1
ATOM 1366 C C . GLN A 1 174 ? -12.709 3.606 27.391 1.00 96.25 174 GLN A C 1
ATOM 1368 O O . GLN A 1 174 ? -13.570 3.648 28.267 1.00 96.25 174 GLN A O 1
ATOM 1373 N N . ALA A 1 175 ? -12.141 2.458 27.007 1.00 96.44 175 ALA A N 1
ATOM 1374 C CA . ALA A 1 175 ? -12.485 1.161 27.591 1.00 96.44 175 ALA A CA 1
ATOM 1375 C C . ALA A 1 175 ? -12.250 1.147 29.109 1.00 96.44 175 ALA A C 1
ATOM 1377 O O . ALA A 1 175 ? -13.137 0.773 29.874 1.00 96.44 175 ALA A O 1
ATOM 1378 N N . GLN A 1 176 ? -11.105 1.665 29.561 1.00 97.69 176 GLN A N 1
ATOM 1379 C CA . GLN A 1 176 ? -10.793 1.755 30.986 1.00 97.69 176 GLN A CA 1
ATOM 1380 C C . GLN A 1 176 ? -11.751 2.695 31.742 1.00 97.69 176 GLN A C 1
ATOM 1382 O O . GLN A 1 176 ? -12.107 2.440 32.893 1.00 97.69 176 GLN A O 1
ATOM 1387 N N . ALA A 1 177 ? -12.169 3.803 31.124 1.00 96.50 177 ALA A N 1
ATOM 1388 C CA . ALA A 1 177 ? -13.157 4.707 31.708 1.00 96.50 177 ALA A CA 1
ATOM 1389 C C . ALA A 1 177 ? -14.529 4.028 31.854 1.00 96.50 177 ALA A C 1
ATOM 1391 O O . ALA A 1 177 ? -15.173 4.172 32.895 1.00 96.50 177 ALA A O 1
ATOM 1392 N N . VAL A 1 178 ? -14.944 3.245 30.853 1.00 96.38 178 VAL A N 1
ATOM 1393 C CA . VAL A 1 178 ? -16.179 2.448 30.894 1.00 96.38 178 VAL A CA 1
ATOM 1394 C C . VAL A 1 178 ? -16.114 1.394 31.996 1.00 96.38 178 VAL A C 1
ATOM 1396 O O . VAL A 1 178 ? -17.041 1.312 32.798 1.00 96.38 178 VAL A O 1
ATOM 1399 N N . GLU A 1 179 ? -15.017 0.640 32.101 1.00 95.38 179 GLU A N 1
ATOM 1400 C CA . GLU A 1 179 ? -14.819 -0.348 33.170 1.00 95.38 179 GLU A CA 1
ATOM 1401 C C . GLU A 1 179 ? -14.937 0.292 34.557 1.00 95.38 179 GLU A C 1
ATOM 1403 O O . GLU A 1 179 ? -15.694 -0.184 35.405 1.00 95.38 179 GLU A O 1
ATOM 1408 N N . ARG A 1 180 ? -14.262 1.428 34.778 1.00 94.94 180 ARG A N 1
ATOM 1409 C CA . ARG A 1 180 ? -14.394 2.183 36.032 1.00 94.94 180 ARG A CA 1
ATOM 1410 C C . ARG A 1 180 ? -15.836 2.627 36.277 1.00 94.94 180 ARG A C 1
ATOM 1412 O O . ARG A 1 180 ? -16.326 2.478 37.395 1.00 94.94 180 ARG A O 1
ATOM 1419 N N . GLY A 1 181 ? -16.531 3.114 35.251 1.00 93.12 181 GLY A N 1
ATOM 1420 C CA . GLY A 1 181 ? -17.947 3.479 35.332 1.00 93.12 181 GLY A CA 1
ATOM 1421 C C . GLY A 1 181 ? -18.838 2.308 35.751 1.00 93.12 181 GLY A C 1
ATOM 1422 O O . GLY A 1 181 ? -19.680 2.470 36.632 1.00 93.12 181 GLY A O 1
ATOM 1423 N N . ILE A 1 182 ? -18.609 1.115 35.195 1.00 90.56 182 ILE A N 1
ATOM 1424 C CA . ILE A 1 182 ? -19.321 -0.112 35.583 1.00 90.56 182 ILE A CA 1
ATOM 1425 C C . ILE A 1 182 ? -19.053 -0.434 37.053 1.00 90.56 182 ILE A C 1
ATOM 1427 O O . ILE A 1 182 ? -20.004 -0.609 37.812 1.00 90.56 182 ILE A O 1
ATOM 1431 N N . THR A 1 183 ? -17.788 -0.436 37.489 1.00 87.94 183 THR A N 1
ATOM 1432 C CA . THR A 1 183 ? -17.461 -0.718 38.899 1.00 87.94 183 THR A CA 1
ATOM 1433 C C . THR A 1 183 ? -18.091 0.295 39.857 1.00 87.94 183 THR A C 1
ATOM 1435 O O . THR A 1 183 ? -18.584 -0.084 40.918 1.00 87.94 183 THR A O 1
ATOM 1438 N N . PHE A 1 184 ? -18.151 1.573 39.472 1.00 90.25 184 PHE A N 1
ATOM 1439 C CA . PHE A 1 184 ? -18.807 2.614 40.258 1.00 90.25 184 PHE A CA 1
ATOM 1440 C C . PHE A 1 184 ? -20.322 2.402 40.334 1.00 90.25 184 PHE A C 1
ATOM 1442 O O . PHE A 1 184 ? -20.901 2.525 41.413 1.00 90.25 184 PHE A O 1
ATOM 1449 N N . LEU A 1 185 ? -20.973 2.057 39.219 1.00 85.81 185 LEU A N 1
ATOM 1450 C CA . LEU A 1 185 ? -22.404 1.743 39.190 1.00 85.81 185 LEU A CA 1
ATOM 1451 C 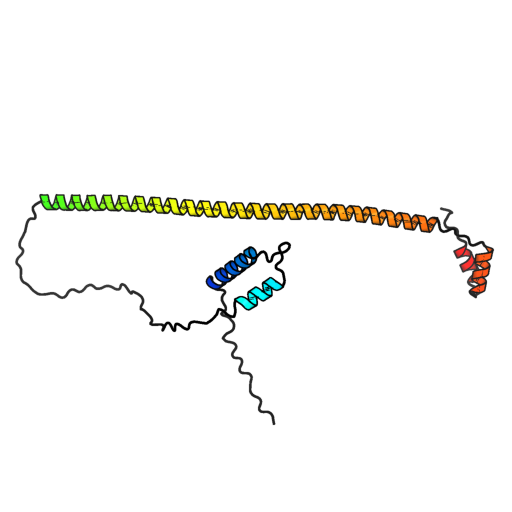C . LEU A 1 185 ? -22.728 0.508 40.040 1.00 85.81 185 LEU A C 1
ATOM 1453 O O . LEU A 1 185 ? -23.700 0.529 40.790 1.00 85.81 185 LEU A O 1
ATOM 1457 N N . GLU A 1 186 ? -21.905 -0.538 39.968 1.00 81.75 186 GLU A N 1
ATOM 1458 C CA . GLU A 1 186 ? -22.016 -1.749 40.790 1.00 81.75 186 GLU A CA 1
ATOM 1459 C C . GLU A 1 186 ? -21.927 -1.417 42.289 1.00 81.75 186 GLU A C 1
ATOM 1461 O O . GLU A 1 186 ? -22.756 -1.863 43.080 1.00 81.75 186 GLU A O 1
ATOM 1466 N N . GLN A 1 187 ? -20.960 -0.581 42.683 1.00 80.50 187 GLN A N 1
ATOM 1467 C CA . GLN A 1 187 ? -20.774 -0.152 44.074 1.00 80.50 187 GLN A CA 1
ATOM 1468 C C . GLN A 1 187 ? -21.871 0.801 44.563 1.00 80.50 187 GLN A C 1
ATOM 1470 O O . GLN A 1 187 ? -22.240 0.761 45.738 1.00 80.50 187 GLN A O 1
ATOM 1475 N N . SER A 1 188 ? -22.384 1.651 43.670 1.00 78.25 188 SER A N 1
ATOM 1476 C CA . SER A 1 188 ? -23.430 2.636 43.965 1.00 78.25 188 SER A CA 1
ATOM 1477 C C . SER A 1 188 ? -24.825 2.020 44.025 1.00 78.25 188 SER A C 1
ATOM 1479 O O . SER A 1 188 ? -25.750 2.660 44.528 1.00 78.25 188 SER A O 1
ATOM 1481 N N . ARG A 1 189 ? -25.010 0.780 43.544 1.00 77.81 189 ARG A N 1
ATOM 1482 C CA . ARG A 1 189 ? -26.244 0.023 43.775 1.00 77.81 189 ARG A CA 1
ATOM 1483 C C . ARG A 1 189 ? -26.406 -0.194 45.272 1.00 77.81 189 ARG A C 1
ATOM 1485 O O . ARG A 1 189 ? -25.780 -1.060 45.880 1.00 77.81 189 ARG A O 1
ATOM 1492 N N . ALA A 1 190 ? -27.285 0.599 45.866 1.00 65.06 190 ALA A N 1
ATOM 1493 C CA . ALA A 1 190 ? -27.691 0.398 47.236 1.00 65.06 190 ALA A CA 1
ATOM 1494 C C . ALA A 1 190 ? -28.323 -1.005 47.354 1.00 65.06 190 ALA A C 1
ATOM 1496 O O . ALA A 1 190 ? -29.307 -1.319 46.683 1.00 65.06 190 ALA A O 1
ATOM 1497 N N . ARG A 1 191 ? -27.735 -1.876 48.184 1.00 64.25 191 ARG A N 1
ATOM 1498 C CA . ARG A 1 191 ? -28.337 -3.162 48.569 1.00 64.25 191 ARG A CA 1
ATOM 1499 C C . ARG A 1 191 ? -29.443 -2.871 49.590 1.00 64.25 191 ARG A C 1
ATOM 1501 O O . ARG A 1 191 ? -29.271 -3.107 50.777 1.00 64.25 191 ARG A O 1
ATOM 1508 N N . ILE A 1 192 ? -30.545 -2.268 49.137 1.00 63.16 192 ILE A N 1
ATOM 1509 C CA . ILE A 1 192 ? -31.666 -1.818 49.986 1.00 63.16 192 ILE A CA 1
ATOM 1510 C C . ILE A 1 192 ? -32.654 -2.966 50.241 1.00 63.16 192 ILE A C 1
ATOM 1512 O O . ILE A 1 192 ? -33.862 -2.786 50.137 1.00 63.16 192 ILE A O 1
ATOM 1516 N N . TYR A 1 193 ? -32.167 -4.172 50.520 1.00 70.12 193 TYR A N 1
ATOM 1517 C CA . TYR A 1 193 ? -33.052 -5.231 50.994 1.00 70.12 193 TYR A CA 1
ATOM 1518 C C . TYR A 1 193 ? -32.868 -5.328 52.495 1.00 70.12 193 TYR A C 1
ATOM 1520 O O . TYR A 1 193 ? -31.782 -5.661 52.970 1.00 70.12 193 TYR A O 1
ATOM 1528 N N . SER A 1 194 ? -33.918 -5.000 53.246 1.00 72.44 194 SER A N 1
ATOM 1529 C CA . SER A 1 194 ? -33.929 -5.320 54.665 1.00 72.44 194 SER A CA 1
ATOM 1530 C C . SER A 1 194 ? -33.953 -6.840 54.835 1.00 72.44 194 SER A C 1
ATOM 1532 O O . SER A 1 194 ? -34.394 -7.580 53.953 1.00 72.44 194 SER A O 1
ATOM 1534 N N . GLU A 1 195 ? -33.498 -7.326 55.986 1.00 78.56 195 GLU A N 1
ATOM 1535 C CA . GLU A 1 195 ? -33.547 -8.750 56.336 1.00 78.56 195 GLU A CA 1
ATOM 1536 C C . GLU A 1 195 ? -34.961 -9.341 56.146 1.00 78.56 195 GLU A C 1
ATOM 1538 O O . GLU A 1 195 ? -35.142 -10.451 55.638 1.00 78.56 195 GLU A O 1
ATOM 1543 N N . ASN A 1 196 ? -35.977 -8.535 56.462 1.00 80.31 196 ASN A N 1
ATOM 1544 C CA . ASN A 1 196 ? -37.379 -8.883 56.294 1.00 80.31 196 ASN A CA 1
ATOM 1545 C C . ASN A 1 196 ? -37.795 -8.972 54.814 1.00 80.31 196 ASN A C 1
ATOM 1547 O O . ASN A 1 196 ? -38.591 -9.840 54.459 1.00 80.31 196 ASN A O 1
ATOM 1551 N N . ASP A 1 197 ? -37.242 -8.131 53.935 1.00 84.81 197 ASP A N 1
ATOM 1552 C CA . ASP A 1 197 ? -37.506 -8.198 52.491 1.00 84.81 197 ASP A CA 1
ATOM 1553 C C . ASP A 1 197 ? -36.936 -9.488 51.891 1.00 84.81 197 ASP A C 1
ATOM 1555 O O . ASP A 1 197 ? -37.634 -10.181 51.153 1.00 84.81 197 ASP A O 1
ATOM 1559 N N . VAL A 1 198 ? -35.712 -9.871 52.278 1.00 84.12 198 VAL A N 1
ATOM 1560 C CA . VAL A 1 198 ? -35.076 -11.127 51.835 1.00 84.12 198 VAL A CA 1
ATOM 1561 C C . VAL A 1 198 ? -35.878 -12.345 52.305 1.00 84.12 198 VAL A C 1
ATOM 1563 O O . VAL A 1 198 ? -36.128 -13.268 51.525 1.00 84.12 198 VAL A O 1
ATOM 1566 N N . TYR A 1 199 ? -36.324 -12.345 53.564 1.00 85.50 199 TYR A N 1
ATOM 1567 C CA . TYR A 1 199 ? -37.144 -13.422 54.120 1.00 85.50 199 TYR A CA 1
ATOM 1568 C C . TYR A 1 199 ? -38.493 -13.563 53.397 1.00 85.50 199 TYR A C 1
ATOM 1570 O O . TYR A 1 199 ? -38.899 -14.671 53.030 1.00 85.50 199 TYR A O 1
ATOM 1578 N N . ASN A 1 200 ? -39.185 -12.442 53.168 1.00 86.88 200 ASN A N 1
ATOM 1579 C CA . ASN A 1 200 ? -40.487 -12.436 52.504 1.00 86.88 200 ASN A CA 1
ATOM 1580 C C . ASN A 1 200 ? -40.387 -12.901 51.050 1.00 86.88 200 ASN A C 1
ATOM 1582 O O . ASN A 1 200 ? -41.261 -13.639 50.595 1.00 86.88 200 ASN A O 1
ATOM 1586 N N . GLU A 1 201 ? -39.313 -12.554 50.345 1.00 87.50 201 GLU A N 1
ATOM 1587 C CA . GLU A 1 201 ? -39.165 -12.925 48.940 1.00 87.50 201 GLU A CA 1
ATOM 1588 C C . GLU A 1 201 ? -38.798 -14.394 48.743 1.00 87.50 201 GLU A C 1
ATOM 1590 O O . GLU A 1 201 ? -39.383 -15.056 47.886 1.00 87.50 201 GLU A O 1
ATOM 1595 N N . LEU A 1 202 ? -37.957 -14.968 49.612 1.00 88.44 202 LEU A N 1
ATOM 1596 C CA . LEU A 1 202 ? -37.726 -16.419 49.633 1.00 88.44 202 LEU A CA 1
ATOM 1597 C C . LEU A 1 202 ? -39.017 -17.198 49.920 1.00 88.44 202 LEU A C 1
ATOM 1599 O O . LEU A 1 202 ? -39.240 -18.277 49.366 1.00 88.44 202 LEU A O 1
ATOM 1603 N N . LYS A 1 203 ? -39.891 -16.639 50.765 1.00 87.06 203 LYS A N 1
ATOM 1604 C CA . LYS A 1 203 ? -41.194 -17.230 51.082 1.00 87.06 203 LYS A CA 1
ATOM 1605 C C . LYS A 1 203 ? -42.169 -17.128 49.905 1.00 87.06 203 LYS A C 1
ATOM 1607 O O . LYS A 1 203 ? -42.867 -18.102 49.633 1.00 87.06 203 LYS A O 1
ATOM 1612 N N . LYS A 1 204 ? -42.197 -15.998 49.185 1.00 91.00 204 LYS A N 1
ATOM 1613 C CA . LYS A 1 204 ? -43.008 -15.828 47.962 1.00 91.00 204 LYS A CA 1
ATOM 1614 C C . LYS A 1 204 ? -42.555 -16.740 46.824 1.00 91.00 204 LYS A C 1
ATOM 1616 O O . LYS A 1 204 ? -43.399 -17.253 46.099 1.00 91.00 204 LYS A O 1
ATOM 1621 N N . LEU A 1 205 ? -41.249 -16.977 46.694 1.00 88.62 205 LEU A N 1
ATOM 1622 C CA . LEU A 1 205 ? -40.671 -17.877 45.690 1.00 88.62 205 LEU A CA 1
ATOM 1623 C C . LEU A 1 205 ? -40.941 -19.366 45.970 1.00 88.62 205 LEU A C 1
ATOM 1625 O O . LEU A 1 205 ? -40.593 -20.208 45.147 1.00 88.62 205 LEU A O 1
ATOM 1629 N N . GLY A 1 206 ? -41.549 -19.707 47.112 1.00 88.94 206 GLY A N 1
ATOM 1630 C CA . GLY A 1 206 ? -41.883 -21.091 47.448 1.00 88.94 206 GLY A CA 1
ATOM 1631 C C . GLY A 1 206 ? -40.652 -21.973 47.662 1.00 88.94 206 GLY A C 1
ATOM 1632 O O . GLY A 1 206 ? -40.706 -23.173 47.396 1.00 88.94 206 GLY A O 1
ATOM 1633 N N . VAL A 1 207 ? -39.537 -21.389 48.121 1.00 86.56 207 VAL A N 1
ATOM 1634 C CA . VAL A 1 207 ? -38.297 -22.128 48.386 1.00 86.56 207 VAL A CA 1
ATOM 1635 C C . VAL A 1 207 ? -38.566 -23.229 49.414 1.00 86.56 207 VAL A C 1
ATOM 1637 O O . VAL A 1 207 ? -39.118 -22.978 50.488 1.00 86.56 207 VAL A O 1
ATOM 1640 N N . VAL A 1 208 ? -38.174 -24.458 49.074 1.00 87.06 208 VAL A N 1
ATOM 1641 C CA . VAL A 1 208 ? -38.405 -25.645 49.907 1.00 87.06 208 VAL A CA 1
ATOM 1642 C C . VAL A 1 208 ? -37.723 -25.473 51.269 1.00 87.06 208 VAL A C 1
ATOM 1644 O O . VAL A 1 208 ? -36.602 -24.960 51.351 1.00 87.06 208 VAL A O 1
ATOM 1647 N N . LYS A 1 209 ? -38.392 -25.877 52.356 1.00 83.12 209 LYS A N 1
ATOM 1648 C CA . LYS A 1 209 ? -37.967 -25.578 53.739 1.00 83.12 209 LYS A CA 1
ATOM 1649 C C . LYS A 1 209 ? -36.559 -26.084 54.063 1.00 83.12 209 LYS A C 1
ATOM 1651 O O . LYS A 1 209 ? -35.863 -25.466 54.864 1.00 83.12 209 LYS A O 1
ATOM 1656 N N . GLU A 1 210 ? -36.139 -27.169 53.426 1.00 89.44 210 GLU A N 1
ATOM 1657 C CA . GLU A 1 210 ? -34.849 -27.829 53.620 1.00 89.44 210 GLU A CA 1
ATOM 1658 C C . GLU A 1 210 ? -33.679 -26.977 53.104 1.00 89.44 210 GLU A C 1
ATOM 1660 O O . GLU A 1 210 ? -32.592 -27.015 53.677 1.00 89.44 210 GLU A O 1
ATOM 1665 N N . ILE A 1 211 ? -33.901 -26.172 52.057 1.00 89.06 211 ILE A N 1
ATOM 1666 C CA . ILE A 1 211 ? -32.884 -25.278 51.474 1.00 89.06 211 ILE A CA 1
ATOM 1667 C C . ILE A 1 211 ? -33.102 -23.806 51.836 1.00 89.06 211 ILE A C 1
ATOM 1669 O O . ILE A 1 211 ? -32.191 -22.999 51.661 1.00 89.06 211 ILE A O 1
ATOM 1673 N N . PHE A 1 212 ? -34.267 -23.458 52.392 1.00 89.25 212 PHE A N 1
ATOM 1674 C CA . PHE A 1 212 ? -34.654 -22.087 52.732 1.00 89.25 212 PHE A CA 1
ATOM 1675 C C . PHE A 1 212 ? -33.585 -21.363 53.560 1.00 89.25 212 PHE A C 1
ATOM 1677 O O . PHE A 1 212 ? -33.129 -20.281 53.193 1.00 89.25 212 PHE A O 1
ATOM 1684 N N . TRP A 1 213 ? -33.124 -21.992 54.643 1.00 86.50 213 TRP A N 1
ATOM 1685 C CA . TRP A 1 213 ? -32.108 -21.417 55.528 1.00 86.50 213 TRP A CA 1
ATOM 1686 C C . TRP A 1 213 ? -30.720 -21.345 54.890 1.00 86.50 213 TRP A C 1
ATOM 1688 O O . TRP A 1 213 ? -29.957 -20.427 55.190 1.00 86.50 213 TRP A O 1
ATOM 1698 N N . SER A 1 214 ? -30.403 -22.268 53.980 1.00 85.81 214 SER A N 1
ATOM 1699 C CA . SER A 1 214 ? -29.153 -22.250 53.216 1.00 85.81 214 SER A CA 1
ATOM 1700 C C . SER A 1 214 ? -29.130 -21.076 52.237 1.00 85.81 214 SER A C 1
ATOM 1702 O O . SER A 1 214 ? -28.146 -20.341 52.191 1.00 85.81 214 SER A O 1
ATOM 1704 N N . CYS A 1 215 ? -30.236 -20.842 51.524 1.00 82.25 215 CYS A N 1
ATOM 1705 C CA . CYS A 1 215 ? -30.399 -19.698 50.628 1.00 82.25 215 CYS A CA 1
ATOM 1706 C C . CYS A 1 215 ? -30.397 -18.372 51.399 1.00 82.25 215 CYS A C 1
ATOM 1708 O O . CYS A 1 215 ? -29.678 -17.450 51.023 1.00 82.25 215 CYS A O 1
ATOM 1710 N N . TYR A 1 216 ? -31.131 -18.294 52.512 1.00 84.50 216 TYR A N 1
ATOM 1711 C CA . TYR A 1 216 ? -31.171 -17.113 53.376 1.00 84.50 216 TYR A CA 1
ATOM 1712 C C . TYR A 1 216 ? -29.780 -16.733 53.896 1.00 84.50 216 TYR A C 1
ATOM 1714 O O . TYR A 1 216 ? -29.333 -15.600 53.741 1.00 84.50 216 TYR A O 1
ATOM 1722 N N . ARG A 1 217 ? -29.044 -17.709 54.441 1.00 82.44 217 ARG A N 1
ATOM 1723 C CA . ARG A 1 217 ? -27.689 -17.500 54.964 1.00 82.44 217 ARG A CA 1
ATOM 1724 C C . ARG A 1 217 ? -26.684 -17.133 53.872 1.00 82.44 217 ARG A C 1
ATOM 1726 O O . ARG A 1 217 ? -25.727 -16.421 54.159 1.00 82.44 217 ARG A O 1
ATOM 1733 N N . PHE A 1 218 ? -26.874 -17.630 52.651 1.00 81.81 218 PHE A N 1
ATOM 1734 C CA . PHE A 1 218 ? -26.044 -17.284 51.499 1.00 81.81 218 PHE A CA 1
ATOM 1735 C C . PHE A 1 218 ? -26.280 -15.838 51.046 1.00 81.81 218 PHE A C 1
ATOM 1737 O O . PHE A 1 218 ? -25.320 -15.091 50.902 1.00 81.81 218 PHE A O 1
ATOM 1744 N N . LEU A 1 219 ? -27.543 -15.422 50.907 1.00 77.81 219 LEU A N 1
ATOM 1745 C CA . LEU A 1 219 ? -27.915 -14.057 50.508 1.00 77.81 219 LEU A CA 1
ATOM 1746 C C . LEU A 1 219 ? -27.575 -13.007 51.576 1.00 77.81 219 LEU A C 1
ATOM 1748 O O . LEU A 1 219 ? -27.348 -11.847 51.245 1.00 77.81 219 LEU A O 1
ATOM 1752 N N . TYR A 1 220 ? -27.507 -13.422 52.842 1.00 70.44 220 TYR A N 1
ATOM 1753 C CA . TYR A 1 220 ? -27.097 -12.581 53.965 1.00 70.44 220 TYR A CA 1
ATOM 1754 C C . TYR A 1 220 ? -25.570 -12.502 54.158 1.00 70.44 220 TYR A C 1
ATOM 1756 O O . TYR A 1 220 ? -25.104 -11.694 54.959 1.00 70.44 220 TYR A O 1
ATOM 1764 N N . ARG A 1 221 ? -24.748 -13.316 53.470 1.00 64.38 221 ARG A N 1
ATOM 1765 C CA . ARG A 1 221 ? -23.284 -13.189 53.600 1.00 64.38 221 ARG A CA 1
ATOM 1766 C C . ARG A 1 221 ? -22.822 -11.869 52.988 1.00 64.38 221 ARG A C 1
ATOM 1768 O O . ARG A 1 221 ? -22.657 -11.739 51.779 1.00 64.38 221 ARG A O 1
ATOM 1775 N N . ASP A 1 222 ? -22.580 -10.906 53.863 1.00 56.91 222 ASP A N 1
ATOM 1776 C CA . ASP A 1 222 ? -21.953 -9.640 53.533 1.00 56.91 222 ASP A CA 1
ATOM 1777 C C . ASP A 1 222 ? -20.465 -9.881 53.225 1.00 56.91 222 ASP A C 1
ATOM 1779 O O . ASP A 1 222 ? -19.657 -10.167 54.109 1.00 56.91 222 ASP A O 1
ATOM 1783 N N . GLU A 1 223 ? -20.086 -9.810 51.949 1.00 53.50 223 GLU A N 1
ATOM 1784 C CA . GLU A 1 223 ? -18.685 -9.891 51.510 1.00 53.50 223 GLU A CA 1
ATOM 1785 C C . GLU A 1 223 ? -17.860 -8.637 51.873 1.00 53.50 223 GLU A C 1
ATOM 1787 O O . GLU A 1 223 ? -16.694 -8.548 51.503 1.00 53.50 223 GLU A O 1
ATOM 1792 N N . ARG A 1 224 ? -18.405 -7.680 52.640 1.00 51.00 224 ARG A N 1
ATOM 1793 C CA . ARG A 1 224 ? -17.669 -6.498 53.134 1.00 51.00 224 ARG A CA 1
ATOM 1794 C C . ARG A 1 224 ? -16.817 -6.740 54.391 1.00 51.00 224 ARG A C 1
ATOM 1796 O O . ARG A 1 224 ? -16.276 -5.787 54.941 1.00 51.00 224 ARG A O 1
ATOM 1803 N N . ALA A 1 225 ? -16.671 -7.985 54.847 1.00 46.66 225 ALA A N 1
ATOM 1804 C CA . ALA A 1 225 ? -15.760 -8.356 55.934 1.00 46.66 225 ALA A CA 1
ATOM 1805 C C . ALA A 1 225 ? -14.493 -9.068 55.415 1.00 46.66 225 ALA A C 1
ATOM 1807 O O . ALA A 1 225 ? -14.181 -10.175 55.857 1.00 46.66 225 ALA A O 1
ATOM 1808 N N . LYS A 1 226 ? -13.781 -8.452 54.464 1.00 35.19 226 LYS A N 1
ATOM 1809 C CA . LYS A 1 226 ? -12.357 -8.684 54.178 1.00 35.19 226 LYS A CA 1
ATOM 1810 C C . LYS A 1 226 ? -11.709 -7.397 53.693 1.00 35.19 226 LYS A C 1
ATOM 1812 O O . LYS A 1 226 ? -12.336 -6.722 52.852 1.00 35.19 226 LYS A O 1
#